Protein AF-A0A349BXD7-F1 (afdb_monomer)

Radius of gyration: 21.12 Å; Cα contacts (8 Å, |Δi|>4): 414; chains: 1; bounding box: 60×36×69 Å

Foldseek 3Di:
DVVLLVVQLPDDPPDDCPVVGDHNVQAADLQQLLVVLCVCQLFVQPCPPNPQWDWDDDPPGRYIGTDDTDDRPCTCQRHLQFRGNLFSLQFRNCCPPNDDSSNSLCVHPVSVVSNVCCCVVPVVVVLVCCLPPVLVVVLVVCLVVQLVVCVVVPHPDSVVSSVVSVVVSVSSSVSSVSSVVNVVVCVVPVVQWAWEWEDDDVDITIGIDGAFFFQQAFRLVTRGRQPNPPPPDHDARFPFKAWPVRHTHGRRDGHNDNYTYIYTDGDDD

Structure (mmCIF, N/CA/C/O backbone):
data_AF-A0A349BXD7-F1
#
_entry.id   AF-A0A349BXD7-F1
#
loop_
_atom_site.group_PDB
_atom_site.id
_atom_site.type_symbol
_atom_site.label_atom_id
_atom_site.label_alt_id
_atom_site.label_comp_id
_atom_site.label_asym_id
_atom_site.label_entity_id
_atom_site.label_seq_id
_atom_site.pdbx_PDB_ins_code
_atom_site.Cartn_x
_atom_site.Cartn_y
_atom_site.Cartn_z
_atom_site.occupancy
_atom_site.B_iso_or_equiv
_atom_site.auth_seq_id
_atom_site.auth_comp_id
_atom_site.auth_asym_id
_atom_site.auth_atom_id
_atom_site.pdbx_PDB_model_num
ATOM 1 N N . LEU A 1 1 ? -22.471 13.318 15.767 1.00 88.12 1 LEU A N 1
ATOM 2 C CA . LEU A 1 1 ? -21.833 12.091 15.246 1.00 88.12 1 LEU A CA 1
ATOM 3 C C . LEU A 1 1 ? -20.417 12.317 14.728 1.00 88.12 1 LEU A C 1
ATOM 5 O O . LEU A 1 1 ? -19.517 11.880 15.414 1.00 88.12 1 LEU A O 1
ATOM 9 N N . VAL A 1 2 ? -20.170 12.984 13.589 1.00 91.44 2 VAL A N 1
ATOM 10 C CA . VAL A 1 2 ? -18.792 13.110 13.036 1.00 91.44 2 VAL A CA 1
ATOM 11 C C . VAL A 1 2 ? -17.789 13.693 14.042 1.00 91.44 2 VAL A C 1
ATOM 13 O O . VAL A 1 2 ? -16.766 13.076 14.305 1.00 91.44 2 VAL A O 1
ATOM 16 N N . ARG A 1 3 ? -18.132 14.808 14.699 1.00 90.31 3 ARG A N 1
ATOM 17 C CA . ARG A 1 3 ? -17.289 15.405 15.754 1.00 90.31 3 ARG A CA 1
ATOM 18 C C . ARG A 1 3 ? -17.050 14.466 16.942 1.00 90.31 3 ARG A C 1
ATOM 20 O O . ARG A 1 3 ? -15.971 14.467 17.523 1.00 90.31 3 ARG A O 1
ATOM 27 N N . ASP A 1 4 ? -18.055 13.669 17.306 1.00 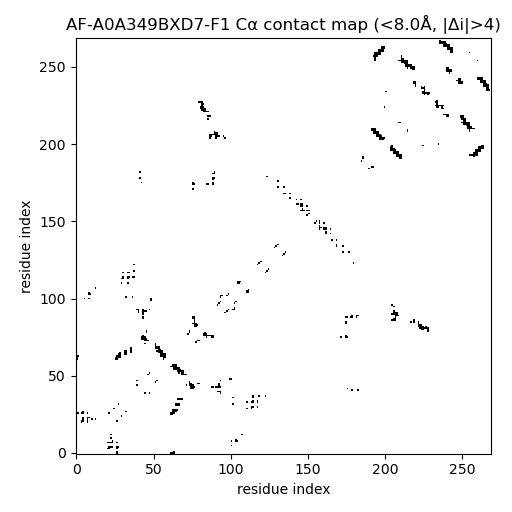90.31 4 ASP A N 1
ATOM 28 C CA . ASP A 1 4 ? -17.942 12.688 18.392 1.00 90.31 4 ASP A CA 1
ATOM 29 C C . ASP A 1 4 ? -17.030 11.529 17.976 1.00 90.31 4 ASP A C 1
ATOM 31 O O . ASP A 1 4 ? -16.233 11.047 18.775 1.00 90.31 4 ASP A O 1
ATOM 35 N N . ALA A 1 5 ? -17.113 11.118 16.708 1.00 92.44 5 ALA A N 1
ATOM 36 C CA . ALA A 1 5 ? -16.267 10.102 16.107 1.00 92.44 5 ALA A CA 1
ATOM 37 C C . ALA A 1 5 ? -14.796 10.547 16.120 1.00 92.44 5 ALA A C 1
ATOM 39 O O . ALA A 1 5 ? -13.964 9.840 16.682 1.00 92.44 5 ALA A O 1
ATOM 40 N N . GLU A 1 6 ? -14.488 11.751 15.634 1.00 91.50 6 GLU A N 1
ATOM 41 C CA . GLU A 1 6 ? -13.140 12.339 15.693 1.00 91.50 6 GLU A CA 1
ATOM 42 C C . GLU A 1 6 ? -12.604 12.416 17.126 1.00 91.50 6 GLU A C 1
ATOM 44 O O . GLU A 1 6 ? -11.499 11.950 17.409 1.00 91.50 6 GLU A O 1
ATOM 49 N N . ALA A 1 7 ? -13.405 12.953 18.052 1.00 90.19 7 ALA A N 1
ATOM 50 C CA . ALA A 1 7 ? -13.015 13.062 19.453 1.00 90.19 7 ALA A CA 1
ATOM 51 C C . ALA A 1 7 ? -12.718 11.685 20.068 1.00 90.19 7 ALA A C 1
ATOM 53 O O . ALA A 1 7 ? -11.741 11.537 20.801 1.00 90.19 7 ALA A O 1
ATOM 54 N N . SER A 1 8 ? -13.519 10.670 19.733 1.00 90.62 8 SER A N 1
ATOM 55 C CA . SER A 1 8 ? -13.357 9.313 20.257 1.00 90.62 8 SER A CA 1
ATOM 56 C C . SER A 1 8 ? -12.061 8.625 19.807 1.00 90.62 8 SER A C 1
ATOM 58 O O . SER A 1 8 ? -11.546 7.767 20.525 1.00 90.62 8 SER A O 1
ATOM 60 N N . LEU A 1 9 ? -11.493 9.012 18.657 1.00 90.00 9 LEU A N 1
ATOM 61 C CA . LEU A 1 9 ? -10.229 8.453 18.163 1.00 90.00 9 LEU A CA 1
ATOM 62 C C . LEU A 1 9 ? -9.032 8.892 19.013 1.00 90.00 9 LEU A C 1
ATOM 64 O O . LEU A 1 9 ? -8.111 8.099 19.234 1.00 90.00 9 LEU A O 1
ATOM 68 N N . LEU A 1 10 ? -9.081 10.113 19.552 1.00 85.69 10 LEU A N 1
ATOM 69 C CA . LEU A 1 10 ? -8.036 10.693 20.403 1.00 85.69 10 LEU A CA 1
ATOM 70 C C . LEU A 1 10 ? -8.057 10.153 21.842 1.00 85.69 10 LEU A C 1
ATOM 72 O O . LEU A 1 10 ? -7.106 10.352 22.598 1.00 85.69 10 LEU A O 1
ATOM 76 N N . GLU A 1 11 ? -9.132 9.477 22.245 1.00 78.44 11 GLU A N 1
ATOM 77 C CA . GLU A 1 11 ? -9.288 8.950 23.600 1.00 78.44 11 GLU A CA 1
ATOM 78 C C . GLU A 1 11 ? -8.699 7.537 23.739 1.00 78.44 11 GLU A C 1
ATOM 80 O O . GLU A 1 11 ? -8.726 6.724 22.811 1.00 78.44 11 GLU A O 1
ATOM 85 N N . SER A 1 12 ? -8.132 7.224 24.909 1.00 67.12 12 SER A N 1
ATOM 86 C CA . SER A 1 12 ? -7.638 5.875 25.200 1.00 67.12 12 SER A CA 1
ATOM 87 C C . SER A 1 12 ? -8.796 4.922 25.513 1.00 67.12 12 SER A C 1
ATOM 89 O O . SER A 1 12 ? -9.754 5.305 26.184 1.00 67.12 12 SER A O 1
ATOM 91 N N . ASP A 1 13 ? -8.672 3.654 25.104 1.00 63.81 13 ASP A N 1
ATOM 92 C CA . ASP A 1 13 ? -9.692 2.609 25.334 1.00 63.81 13 ASP A CA 1
ATOM 93 C C . ASP A 1 13 ? -10.010 2.375 26.827 1.00 63.81 13 ASP A C 1
ATOM 95 O O . ASP A 1 13 ? -11.043 1.812 27.175 1.00 63.81 13 ASP A O 1
ATOM 99 N N . MET A 1 14 ? -9.129 2.827 27.723 1.00 55.66 14 MET A N 1
ATOM 100 C CA . MET A 1 14 ? -9.223 2.646 29.175 1.00 55.66 14 MET A CA 1
ATOM 101 C C . MET A 1 14 ? -10.045 3.741 29.880 1.00 55.66 14 MET A C 1
ATOM 103 O O . MET A 1 14 ? -10.271 3.652 31.090 1.00 55.66 14 MET A O 1
ATOM 107 N N . ARG A 1 15 ? -10.489 4.798 29.179 1.00 56.00 15 ARG A N 1
ATOM 108 C CA . ARG A 1 15 ? -11.315 5.842 29.805 1.00 56.00 15 ARG A CA 1
ATOM 109 C C . ARG A 1 15 ? -12.748 5.350 30.022 1.00 56.00 15 ARG A C 1
ATOM 111 O O . ARG A 1 15 ? -13.524 5.127 29.099 1.00 56.00 15 ARG A O 1
ATOM 118 N N . ARG A 1 16 ? -13.111 5.227 31.300 1.00 51.69 16 ARG A N 1
ATOM 119 C CA . ARG A 1 16 ? -14.486 5.021 31.776 1.00 51.69 16 ARG A CA 1
ATOM 120 C C . ARG A 1 16 ? -15.376 6.194 31.317 1.00 51.69 16 ARG A C 1
ATOM 122 O O . ARG A 1 16 ? -14.890 7.317 31.250 1.00 51.69 16 ARG A O 1
ATOM 129 N N . LYS A 1 17 ? -16.673 5.940 31.070 1.00 53.66 17 LYS A N 1
ATOM 130 C CA . LYS A 1 17 ? -17.735 6.863 30.574 1.00 53.66 17 LYS A CA 1
ATOM 131 C C . LYS A 1 17 ? -17.920 8.213 31.315 1.00 53.66 17 LYS A C 1
ATOM 133 O O . LYS A 1 17 ? -18.901 8.908 31.070 1.00 53.66 17 LYS A O 1
ATOM 138 N N . SER A 1 18 ? -17.034 8.614 32.226 1.00 53.59 18 SER A N 1
ATOM 139 C CA . SER A 1 18 ? -17.184 9.820 33.050 1.00 53.59 18 SER A CA 1
ATOM 140 C C . SER A 1 18 ? -17.203 11.131 32.256 1.00 53.59 18 SER A C 1
ATOM 142 O O . SER A 1 18 ? -17.673 12.129 32.789 1.00 53.59 18 SER A O 1
ATOM 144 N N . SER A 1 19 ? -16.740 11.147 31.000 1.00 62.56 19 SER A N 1
ATOM 145 C CA . SER A 1 19 ? -16.773 12.331 30.128 1.00 62.56 19 SER A CA 1
ATOM 146 C C . SER A 1 19 ? -18.108 12.543 29.398 1.00 62.56 19 SER A C 1
ATOM 148 O O . SER A 1 19 ? -18.275 13.581 28.764 1.00 62.56 19 SER A O 1
ATOM 150 N N . GLY A 1 20 ? -19.038 11.575 29.430 1.00 68.38 20 GLY A N 1
ATOM 151 C CA . GLY A 1 20 ? -20.275 11.612 28.634 1.00 68.38 20 GLY A CA 1
ATOM 152 C C . GLY A 1 20 ? -20.061 11.515 27.115 1.00 68.38 20 GLY A C 1
ATOM 153 O O . GLY A 1 20 ? -21.023 11.611 26.356 1.00 68.38 20 GLY A O 1
ATOM 154 N N . ARG A 1 21 ? -18.815 11.326 26.660 1.00 77.25 21 ARG A N 1
ATOM 155 C CA . ARG A 1 21 ? -18.458 11.210 25.242 1.00 77.25 21 ARG A CA 1
ATOM 156 C C . ARG A 1 21 ? -18.627 9.776 24.751 1.00 77.25 21 ARG A C 1
ATOM 158 O O . ARG A 1 21 ? -18.402 8.828 25.505 1.00 77.25 21 ARG A O 1
ATOM 165 N N . ARG A 1 22 ? -19.013 9.639 23.480 1.00 85.75 22 ARG A N 1
ATOM 166 C CA . ARG A 1 22 ? -19.115 8.342 22.803 1.00 85.75 22 ARG A CA 1
ATOM 167 C C . ARG A 1 22 ? -17.732 7.723 22.637 1.00 85.75 22 ARG A C 1
ATOM 169 O O . ARG A 1 22 ? -16.776 8.409 22.280 1.00 85.75 22 ARG A O 1
ATOM 176 N N . GLN A 1 23 ? -17.641 6.421 22.866 1.00 89.94 23 GLN A N 1
ATOM 177 C CA . GLN A 1 23 ? -16.471 5.637 22.499 1.00 89.94 23 GLN A CA 1
ATOM 178 C C . GLN A 1 23 ? -16.455 5.403 20.991 1.00 89.94 23 GLN A C 1
ATOM 180 O O . GLN A 1 23 ? -17.490 5.404 20.331 1.00 89.94 23 GLN A O 1
ATOM 185 N N . TRP A 1 24 ? -15.280 5.118 20.440 1.00 92.75 24 TRP A N 1
ATOM 186 C CA . TRP A 1 24 ? -15.122 4.925 19.000 1.00 92.75 24 TRP A CA 1
ATOM 187 C C . TRP A 1 24 ? -15.991 3.773 18.460 1.00 92.75 24 TRP A C 1
ATOM 189 O O . TRP A 1 24 ? -16.548 3.866 17.370 1.00 92.75 24 TRP A O 1
ATOM 199 N N . ARG A 1 25 ? -16.224 2.722 19.254 1.00 94.38 25 ARG A N 1
ATOM 200 C CA . ARG A 1 25 ? -17.138 1.621 18.893 1.00 94.38 25 ARG A CA 1
ATOM 201 C C . ARG A 1 25 ? -18.604 2.038 18.780 1.00 94.38 25 ARG A C 1
ATOM 203 O O . ARG A 1 25 ? -19.366 1.363 18.104 1.00 94.38 25 ARG A O 1
ATOM 210 N N . GLU A 1 26 ? -18.987 3.125 19.443 1.00 94.12 26 GLU A N 1
ATOM 211 C CA . GLU A 1 26 ? -20.327 3.722 19.381 1.00 94.12 26 GLU A CA 1
ATOM 212 C C . GLU A 1 26 ? -20.449 4.728 18.220 1.00 94.12 26 GLU A C 1
ATOM 214 O O . GLU A 1 26 ? -21.520 5.293 18.017 1.00 94.12 26 GLU A O 1
ATOM 219 N N . CYS A 1 27 ? -19.361 4.973 17.477 1.00 96.06 27 CYS A N 1
ATOM 220 C CA . CYS A 1 27 ? -19.302 5.935 16.374 1.00 96.06 27 CYS A CA 1
ATOM 221 C C . CYS A 1 27 ? -18.965 5.297 15.020 1.00 96.06 27 CYS A C 1
ATOM 223 O O . CYS A 1 27 ? -19.337 5.852 13.989 1.00 96.06 27 CYS A O 1
ATOM 225 N N . PHE A 1 28 ? -18.251 4.170 14.995 1.00 97.56 28 PHE A N 1
ATOM 226 C CA . PHE A 1 28 ? -17.727 3.554 13.774 1.00 97.56 28 PHE A CA 1
ATOM 227 C C . PHE A 1 28 ? -18.258 2.135 13.585 1.00 97.56 28 PHE A C 1
ATOM 229 O O . PHE A 1 28 ? -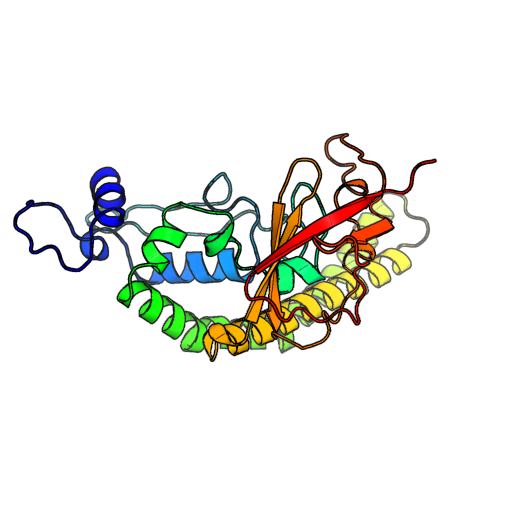18.076 1.279 14.458 1.00 97.56 28 PHE A O 1
ATOM 236 N N . ASP A 1 29 ? -18.838 1.857 12.417 1.00 97.88 29 ASP A N 1
ATOM 237 C CA . ASP A 1 29 ? -19.140 0.488 12.011 1.00 97.88 29 ASP A CA 1
ATOM 238 C C . ASP A 1 29 ? -17.837 -0.282 11.758 1.00 97.88 29 ASP A C 1
ATOM 240 O O . ASP A 1 29 ? -17.117 -0.081 10.783 1.00 97.88 29 ASP A O 1
ATOM 244 N N . GLN A 1 30 ? -17.526 -1.185 12.677 1.00 96.75 30 GLN A N 1
ATOM 245 C CA . GLN A 1 30 ? -16.221 -1.834 12.767 1.00 96.75 30 GLN A CA 1
ATOM 246 C C . GLN A 1 30 ? -15.839 -2.571 11.484 1.00 96.75 30 GLN A C 1
ATOM 248 O O . GLN A 1 30 ? -14.689 -2.521 11.052 1.00 96.75 30 GLN A O 1
ATOM 253 N N . ARG A 1 31 ? -16.813 -3.245 10.863 1.00 97.31 31 ARG A N 1
ATOM 254 C CA . ARG A 1 31 ? -16.575 -4.079 9.688 1.00 97.31 31 ARG A CA 1
ATOM 255 C C . ARG A 1 31 ? -16.299 -3.239 8.443 1.00 97.31 31 ARG A C 1
ATOM 257 O O . ARG A 1 31 ? -15.352 -3.554 7.728 1.00 97.31 31 ARG A O 1
ATOM 264 N N . SER A 1 32 ? -17.083 -2.193 8.175 1.00 98.06 32 SER A N 1
ATOM 265 C CA . SER A 1 32 ? -16.872 -1.334 6.999 1.00 98.06 32 SER A CA 1
ATOM 266 C C . SER A 1 32 ? -15.554 -0.565 7.079 1.00 98.06 32 SER A C 1
ATOM 268 O O . SER A 1 32 ? -14.807 -0.531 6.103 1.00 98.06 32 SER A O 1
ATOM 270 N N . TRP A 1 33 ? -15.212 -0.026 8.251 1.00 98.12 33 TRP A N 1
ATOM 271 C CA . TRP A 1 33 ? -13.936 0.659 8.460 1.00 98.12 33 TRP A CA 1
ATOM 272 C C . TRP A 1 33 ? -12.744 -0.298 8.376 1.00 98.12 33 TRP A C 1
ATOM 274 O O . TRP A 1 33 ? -11.726 0.059 7.786 1.00 98.12 33 TRP A O 1
ATOM 284 N N . ALA A 1 34 ? -12.866 -1.526 8.892 1.00 98.06 34 ALA A N 1
ATOM 285 C CA . ALA A 1 34 ? -11.836 -2.550 8.720 1.00 98.06 34 ALA A CA 1
ATOM 286 C C . ALA A 1 34 ? -11.664 -2.947 7.242 1.00 98.06 34 ALA A C 1
ATOM 288 O O . ALA A 1 34 ? -10.535 -3.077 6.778 1.00 98.06 34 ALA A O 1
ATOM 289 N N . ALA A 1 35 ? -12.757 -3.087 6.483 1.00 97.88 35 ALA A N 1
ATOM 290 C CA . ALA A 1 35 ? -12.699 -3.382 5.049 1.00 97.88 35 ALA A CA 1
ATOM 291 C C . ALA A 1 35 ? -12.003 -2.260 4.264 1.00 97.88 35 ALA A C 1
ATOM 293 O O . ALA A 1 35 ? -11.133 -2.532 3.437 1.00 97.88 35 ALA A O 1
ATOM 294 N N . MET A 1 36 ? -12.351 -1.005 4.567 1.00 97.62 36 MET A N 1
ATOM 295 C CA . MET A 1 36 ? -11.702 0.176 4.001 1.00 97.62 36 MET A CA 1
ATOM 296 C C . MET A 1 36 ? -10.206 0.200 4.337 1.00 97.62 36 MET A C 1
ATOM 298 O O . MET A 1 36 ? -9.392 0.354 3.432 1.00 97.62 36 MET A O 1
ATOM 302 N N . TYR A 1 37 ? -9.831 -0.017 5.605 1.00 97.12 37 TYR A N 1
ATOM 303 C CA . TYR A 1 37 ? -8.423 -0.088 6.005 1.00 97.12 37 TYR A CA 1
ATOM 304 C C . TYR A 1 37 ? -7.653 -1.137 5.203 1.00 97.12 37 TYR A C 1
ATOM 306 O O . TYR A 1 37 ? -6.594 -0.833 4.662 1.00 97.12 37 TYR A O 1
ATOM 314 N N . ILE A 1 38 ? -8.187 -2.360 5.121 1.00 96.94 38 ILE A N 1
ATOM 315 C CA . ILE A 1 38 ? -7.521 -3.469 4.436 1.00 96.94 38 ILE A CA 1
ATOM 316 C C . ILE A 1 38 ? -7.294 -3.127 2.967 1.00 96.94 38 ILE A C 1
ATOM 318 O O . ILE A 1 38 ? -6.177 -3.293 2.497 1.00 96.94 38 ILE A O 1
ATOM 322 N N . LEU A 1 39 ? -8.306 -2.625 2.252 1.00 96.88 39 LEU A N 1
ATOM 323 C CA . LEU A 1 39 ? -8.163 -2.279 0.835 1.00 96.88 39 LEU A CA 1
ATOM 324 C C . LEU A 1 39 ? -7.134 -1.164 0.619 1.00 96.88 39 LEU A C 1
ATOM 326 O O . LEU A 1 39 ? -6.214 -1.338 -0.177 1.00 96.88 39 LEU A O 1
ATOM 330 N N . GLN A 1 40 ? -7.254 -0.058 1.356 1.00 96.44 40 GLN A N 1
ATOM 331 C CA . GLN A 1 40 ? -6.368 1.101 1.217 1.00 96.44 40 GLN A CA 1
ATOM 332 C C . GLN A 1 40 ? -4.910 0.752 1.575 1.00 96.44 40 GLN A C 1
ATOM 334 O O . GLN A 1 40 ? -3.983 1.088 0.838 1.00 96.44 40 GLN A O 1
ATOM 339 N N . GLU A 1 41 ? -4.688 0.027 2.679 1.00 96.12 41 GLU A N 1
ATOM 340 C CA . GLU A 1 41 ? -3.346 -0.380 3.118 1.00 96.12 41 GLU A CA 1
ATOM 341 C C . GLU A 1 41 ? -2.761 -1.469 2.216 1.00 96.12 41 GLU A C 1
ATOM 343 O O . GLU A 1 41 ? -1.580 -1.413 1.871 1.00 96.12 41 GLU A O 1
ATOM 348 N N . PHE A 1 42 ? -3.549 -2.483 1.844 1.00 97.25 42 PHE A N 1
ATOM 349 C CA . PHE A 1 42 ? -3.060 -3.593 1.029 1.00 97.25 42 PHE A CA 1
ATOM 350 C C . PHE A 1 42 ? -2.621 -3.094 -0.341 1.00 97.25 42 PHE A C 1
ATOM 352 O O . PHE A 1 42 ? -1.520 -3.430 -0.764 1.00 97.25 42 PHE A O 1
ATOM 359 N N . MET A 1 43 ? -3.434 -2.257 -0.986 1.00 96.62 43 MET A N 1
ATOM 360 C CA . MET A 1 43 ? -3.145 -1.710 -2.313 1.00 96.62 43 MET A CA 1
ATOM 361 C C . MET A 1 43 ? -2.130 -0.564 -2.272 1.00 96.62 43 MET A C 1
ATOM 363 O O . MET A 1 43 ? -1.599 -0.203 -3.315 1.00 96.62 43 MET A O 1
ATOM 367 N N . VAL A 1 44 ? -1.812 -0.031 -1.083 1.00 96.38 44 VAL A N 1
ATOM 368 C CA . VAL A 1 44 ? -0.929 1.135 -0.911 1.00 96.38 44 VAL A CA 1
ATOM 369 C C . VAL A 1 44 ? -1.492 2.326 -1.688 1.00 96.38 44 VAL A C 1
ATOM 371 O O . VAL A 1 44 ? -0.798 2.944 -2.488 1.00 96.38 44 VAL A O 1
ATOM 374 N N . GLN A 1 45 ? -2.776 2.621 -1.476 1.00 95.31 45 GLN A N 1
ATOM 375 C CA . GLN A 1 45 ? -3.421 3.742 -2.150 1.00 95.31 45 GLN A CA 1
ATOM 376 C C . GLN A 1 45 ? -2.812 5.051 -1.662 1.00 95.31 45 GLN A C 1
ATOM 378 O O . GLN A 1 45 ? -2.954 5.417 -0.486 1.00 95.31 45 GLN A O 1
ATOM 383 N N . TYR A 1 46 ? -2.129 5.753 -2.566 1.00 92.00 46 TYR A N 1
ATOM 384 C CA . TYR A 1 46 ? -1.311 6.894 -2.193 1.00 92.00 46 TYR A CA 1
ATOM 385 C C . TYR A 1 46 ? -2.137 7.956 -1.472 1.00 92.00 46 TYR A C 1
ATOM 387 O O . TYR A 1 46 ? -1.747 8.413 -0.402 1.00 92.00 46 TYR A O 1
ATOM 395 N N . ASP A 1 47 ? -3.288 8.337 -2.004 1.00 90.50 47 ASP A N 1
ATOM 396 C CA . ASP A 1 47 ? -4.047 9.511 -1.576 1.00 90.50 47 ASP A CA 1
ATOM 397 C C . ASP A 1 47 ? -5.189 9.216 -0.579 1.00 90.50 47 ASP A C 1
ATOM 399 O O . ASP A 1 47 ? -6.054 10.071 -0.344 1.00 90.50 47 ASP A O 1
ATOM 403 N N . THR A 1 48 ? -5.177 8.025 0.032 1.00 92.44 48 THR A N 1
ATOM 404 C CA . THR A 1 48 ? -6.154 7.622 1.051 1.00 92.44 48 THR A CA 1
ATOM 405 C C . THR A 1 48 ? -6.336 8.706 2.122 1.00 92.44 48 THR A C 1
ATOM 407 O O . THR A 1 48 ? -5.372 9.303 2.606 1.00 92.44 48 THR A O 1
ATOM 410 N N . GLU A 1 49 ? -7.593 8.945 2.501 1.00 90.56 49 GLU A N 1
ATOM 411 C CA . GLU A 1 49 ? -8.048 9.961 3.470 1.00 90.56 49 GLU A CA 1
ATOM 412 C C . GLU A 1 49 ? -7.798 11.438 3.080 1.00 90.56 49 GLU A C 1
ATOM 414 O O . GLU A 1 49 ? -8.228 12.320 3.820 1.00 90.56 49 GLU A O 1
ATOM 419 N N . ASN A 1 50 ? -7.197 11.726 1.914 1.00 88.56 50 ASN A N 1
ATOM 420 C CA . ASN A 1 50 ? -7.090 13.086 1.363 1.00 88.56 50 ASN A CA 1
ATOM 421 C C . ASN A 1 50 ? -8.112 13.353 0.251 1.00 88.56 50 ASN A C 1
ATOM 423 O O . ASN A 1 50 ? -8.757 14.400 0.256 1.00 88.56 50 ASN A O 1
ATOM 427 N N . TYR A 1 51 ? -8.241 12.419 -0.694 1.00 89.25 51 TYR A N 1
ATOM 428 C CA . TYR A 1 51 ? -9.139 12.561 -1.844 1.00 89.25 51 TYR A CA 1
ATOM 429 C C . TYR A 1 51 ? -9.963 11.290 -2.045 1.00 89.25 51 TYR A C 1
ATOM 431 O O . TYR A 1 51 ? -11.190 11.333 -1.954 1.00 89.25 51 TYR A O 1
ATOM 439 N N . SER A 1 52 ? -9.302 10.142 -2.207 1.00 91.44 52 SER A N 1
ATOM 440 C CA . SER A 1 52 ? -9.959 8.875 -2.547 1.00 91.44 52 SER A CA 1
ATOM 441 C C . SER A 1 52 ? -10.524 8.122 -1.344 1.00 91.44 52 SER A C 1
ATOM 443 O O . SER A 1 52 ? -10.194 6.967 -1.062 1.00 91.44 52 SER A O 1
ATOM 445 N N . PHE A 1 53 ? -11.385 8.805 -0.588 1.00 93.75 53 PHE A N 1
ATOM 446 C CA . PHE A 1 53 ? -11.963 8.297 0.649 1.00 93.75 53 PHE A CA 1
ATOM 447 C C . PHE A 1 53 ? -13.405 8.759 0.844 1.00 93.75 53 PHE A C 1
ATOM 449 O O . PHE A 1 53 ? -13.704 9.951 0.821 1.00 93.75 53 PHE A O 1
ATOM 456 N N . PHE A 1 54 ? -14.301 7.810 1.104 1.00 95.38 54 PHE A N 1
ATOM 457 C CA . PHE A 1 54 ? -15.713 8.093 1.323 1.00 95.38 54 PHE A CA 1
ATOM 458 C C . PHE A 1 54 ? -16.235 7.362 2.560 1.00 95.38 54 PHE A C 1
ATOM 460 O O . PHE A 1 54 ? -15.881 6.211 2.827 1.00 95.38 54 PHE A O 1
ATOM 467 N N . PHE A 1 55 ? -17.102 8.033 3.311 1.00 96.50 55 PHE A N 1
ATOM 468 C CA . PHE A 1 55 ? -17.868 7.452 4.405 1.00 96.50 55 PHE A CA 1
ATOM 469 C C . PHE A 1 55 ? -19.235 8.132 4.490 1.00 96.50 55 PHE A C 1
ATOM 471 O O . PHE A 1 55 ? -19.420 9.263 4.042 1.00 96.50 55 PHE A O 1
ATOM 478 N N . TYR A 1 56 ? -20.202 7.447 5.086 1.00 96.69 56 TYR A N 1
ATOM 479 C CA . TYR A 1 56 ? -21.574 7.926 5.192 1.00 96.69 56 TYR A CA 1
ATOM 480 C C . TYR A 1 56 ? -22.214 7.508 6.515 1.00 96.69 56 TYR A C 1
ATOM 482 O O . TYR A 1 56 ? -21.700 6.671 7.258 1.00 96.69 56 TYR A O 1
ATOM 490 N N . LYS A 1 57 ? -23.367 8.102 6.813 1.00 96.38 57 LYS A N 1
ATOM 491 C CA . LYS A 1 57 ? -24.229 7.736 7.937 1.00 96.38 57 LYS A CA 1
ATOM 492 C C . LYS A 1 57 ? -25.557 7.251 7.369 1.00 96.38 57 LYS A C 1
ATOM 494 O O . LYS A 1 57 ? -26.112 7.901 6.486 1.00 96.38 57 LYS A O 1
ATOM 499 N N . LYS A 1 58 ? -26.078 6.138 7.880 1.00 95.25 58 LYS A N 1
ATOM 500 C CA . LYS A 1 58 ? -27.436 5.692 7.548 1.00 95.25 58 LYS A CA 1
ATOM 501 C C . LYS A 1 58 ? -28.460 6.482 8.360 1.00 95.25 58 LYS A C 1
ATOM 503 O O . LYS A 1 58 ? -28.175 6.943 9.474 1.00 95.25 58 LYS A O 1
ATOM 508 N N . ASP A 1 59 ? -29.649 6.656 7.797 1.00 94.19 59 ASP A N 1
ATOM 509 C CA . ASP A 1 59 ? -30.743 7.266 8.544 1.00 94.19 59 ASP A CA 1
ATOM 510 C C . ASP A 1 59 ? -31.088 6.416 9.777 1.00 94.19 59 ASP A C 1
ATOM 512 O O . ASP A 1 59 ? -31.011 5.189 9.736 1.00 94.19 59 ASP A O 1
ATOM 516 N N . GLY A 1 60 ? -31.373 7.076 10.899 1.00 91.75 60 GLY A N 1
ATOM 517 C CA . GLY A 1 60 ? -31.654 6.424 12.185 1.00 91.75 60 GLY A CA 1
ATOM 518 C C . GLY A 1 60 ? -30.479 5.716 12.879 1.00 91.75 60 GLY A C 1
ATOM 519 O O . GLY A 1 60 ? -30.632 5.312 14.027 1.00 91.75 60 GLY A O 1
ATOM 520 N N . ASP A 1 61 ? -29.314 5.587 12.241 1.00 93.56 61 ASP A N 1
ATOM 521 C CA . ASP A 1 61 ? -28.152 4.914 12.833 1.00 93.56 61 ASP A CA 1
ATOM 522 C C . ASP A 1 61 ? -27.239 5.885 13.594 1.00 93.56 61 ASP A C 1
ATOM 524 O O . ASP A 1 61 ? -27.176 7.077 13.287 1.00 93.56 61 ASP A O 1
ATOM 528 N N . ASP A 1 62 ? -26.490 5.371 14.557 1.00 93.06 62 ASP A N 1
ATOM 529 C CA . ASP A 1 62 ? -25.500 6.103 15.343 1.00 93.06 62 ASP A CA 1
ATOM 530 C C . ASP A 1 62 ? -24.055 5.827 14.903 1.00 93.06 62 ASP A C 1
ATOM 532 O O . ASP A 1 62 ? -23.123 6.353 15.508 1.00 93.06 62 ASP A O 1
ATOM 536 N N . LEU A 1 63 ? -23.873 5.065 13.821 1.00 96.94 63 LEU A N 1
ATOM 537 C CA . LEU A 1 63 ? -22.574 4.694 13.268 1.00 96.94 63 LEU A CA 1
ATOM 538 C C . LEU A 1 63 ? -22.259 5.394 11.939 1.00 96.94 63 LEU A C 1
ATOM 540 O O . LEU A 1 63 ? -23.128 5.654 11.101 1.00 96.94 63 LEU A O 1
ATOM 544 N N . LEU A 1 64 ? -20.971 5.656 11.737 1.00 97.75 64 LEU A N 1
ATOM 545 C CA . LEU A 1 64 ? -20.377 5.983 10.448 1.00 97.75 64 LEU A CA 1
ATOM 546 C C . LEU A 1 64 ? -19.931 4.698 9.755 1.00 97.75 64 LEU A C 1
ATOM 548 O O . LEU A 1 64 ? -19.266 3.857 10.361 1.00 97.75 64 LEU A O 1
ATOM 552 N N . TYR A 1 65 ? -20.219 4.600 8.465 1.00 98.25 65 TYR A N 1
ATOM 553 C CA . TYR A 1 65 ? -19.842 3.495 7.592 1.00 98.25 65 TYR A CA 1
ATOM 554 C C . TYR A 1 65 ? -18.805 3.971 6.584 1.00 98.25 65 TYR A C 1
ATOM 556 O O . TYR A 1 65 ? -19.033 4.979 5.921 1.00 98.25 65 TYR A O 1
ATOM 564 N N . ALA A 1 66 ? -17.692 3.254 6.447 1.00 97.50 66 ALA A N 1
ATOM 565 C CA . ALA A 1 66 ? -16.704 3.553 5.415 1.00 97.50 66 ALA A CA 1
ATOM 566 C C . ALA A 1 66 ? -17.053 2.862 4.090 1.00 97.50 66 ALA A C 1
ATOM 568 O O . ALA A 1 66 ? -17.554 1.736 4.064 1.00 97.50 66 ALA A O 1
ATOM 569 N N . GLY A 1 67 ? -16.735 3.528 2.986 1.00 94.75 67 GLY A N 1
ATOM 570 C CA . GLY A 1 67 ? -16.896 3.014 1.633 1.00 94.75 67 GLY A CA 1
ATOM 571 C C . GLY A 1 67 ? -18.154 3.507 0.913 1.00 94.75 67 GLY A C 1
ATOM 572 O O . GLY A 1 67 ? -19.049 4.066 1.550 1.00 94.75 67 GLY A O 1
ATOM 573 N N . PRO A 1 68 ? -18.242 3.280 -0.410 1.00 93.81 68 PRO A N 1
ATOM 574 C CA . PRO A 1 68 ? -17.330 2.445 -1.201 1.00 93.81 68 PRO A CA 1
ATOM 575 C C . PRO A 1 68 ? -15.945 3.075 -1.421 1.00 93.81 68 PRO A C 1
ATOM 577 O O . PRO A 1 68 ? -15.763 4.278 -1.248 1.00 93.81 68 PRO A O 1
ATOM 580 N N . VAL A 1 69 ? -14.962 2.237 -1.760 1.00 93.19 69 VAL A N 1
ATOM 581 C CA . VAL A 1 69 ? -13.663 2.700 -2.275 1.00 93.19 69 VAL A CA 1
ATOM 582 C C . VAL A 1 69 ? -13.836 3.292 -3.674 1.00 93.19 69 VAL A C 1
ATOM 584 O O . VAL A 1 69 ? -14.766 2.916 -4.391 1.00 93.19 69 VAL A O 1
ATOM 587 N N . TRP A 1 70 ? -12.948 4.200 -4.067 1.00 93.00 70 TRP A N 1
ATOM 588 C CA . TRP A 1 70 ? -12.942 4.825 -5.390 1.00 93.00 70 TRP A CA 1
ATOM 589 C C . TRP A 1 70 ? -11.499 5.203 -5.771 1.00 93.00 70 TRP A C 1
ATOM 591 O O . TRP A 1 70 ? -10.696 5.389 -4.863 1.00 93.00 70 TRP A O 1
ATOM 601 N N . ASP A 1 71 ? -11.207 5.271 -7.076 1.00 93.19 71 ASP A N 1
ATOM 602 C CA . ASP A 1 71 ? -9.989 5.862 -7.672 1.00 93.19 71 ASP A CA 1
ATOM 603 C C . ASP A 1 71 ? -8.644 5.271 -7.209 1.00 93.19 71 ASP A C 1
ATOM 605 O O . ASP A 1 71 ? -7.879 5.899 -6.497 1.00 93.19 71 ASP A O 1
ATOM 609 N N . PHE A 1 72 ? -8.369 4.012 -7.577 1.00 95.00 72 PHE A N 1
ATOM 610 C CA . PHE A 1 72 ? -7.162 3.260 -7.168 1.00 95.00 72 PHE A CA 1
ATOM 611 C C . PHE A 1 72 ? -6.069 3.225 -8.254 1.00 95.00 72 PHE A C 1
ATOM 613 O O . PHE A 1 72 ? -5.292 2.272 -8.347 1.00 95.00 72 PHE A O 1
ATOM 620 N N . ASP A 1 73 ? -6.018 4.225 -9.124 1.00 92.38 73 ASP A N 1
ATOM 621 C CA . ASP A 1 73 ? -4.993 4.353 -10.164 1.00 92.38 73 ASP A CA 1
ATOM 622 C C . ASP A 1 73 ? -3.594 4.660 -9.584 1.00 92.38 73 ASP A C 1
ATOM 624 O O . ASP A 1 73 ? -2.586 4.192 -10.121 1.00 92.38 73 ASP A O 1
ATOM 628 N N . LEU A 1 74 ? -3.533 5.345 -8.437 1.00 92.88 74 LEU A N 1
ATOM 629 C CA . LEU A 1 74 ? -2.325 5.593 -7.638 1.00 92.88 74 LEU A CA 1
ATOM 630 C C . LEU A 1 74 ? -2.110 4.534 -6.544 1.00 92.88 74 LEU A C 1
ATOM 632 O O . LEU A 1 74 ? -2.005 4.839 -5.348 1.00 92.88 74 LEU A O 1
ATOM 636 N N . SER A 1 75 ? -2.049 3.273 -6.970 1.00 95.00 75 SER A N 1
ATOM 637 C CA . SER A 1 75 ? -1.838 2.115 -6.102 1.00 95.00 75 SER A CA 1
ATOM 638 C C . SER A 1 75 ? -0.862 1.102 -6.711 1.00 95.00 75 SER A C 1
ATOM 640 O O . SER A 1 75 ? -0.379 1.253 -7.833 1.00 95.00 75 SER A O 1
ATOM 642 N N . MET A 1 76 ? -0.553 0.038 -5.963 1.00 94.50 76 MET A N 1
ATOM 643 C CA . MET A 1 76 ? 0.174 -1.145 -6.451 1.00 94.50 76 MET A CA 1
ATOM 644 C C . MET A 1 76 ? 1.541 -0.865 -7.094 1.00 94.50 76 MET A C 1
ATOM 646 O O . MET A 1 76 ? 1.946 -1.537 -8.040 1.00 94.50 76 MET A O 1
ATOM 650 N N . GLY A 1 77 ? 2.269 0.123 -6.580 1.00 92.19 77 GLY A N 1
ATOM 651 C CA . GLY A 1 77 ? 3.553 0.534 -7.148 1.00 92.19 77 GLY A CA 1
ATOM 652 C C . GLY A 1 77 ? 3.535 1.922 -7.735 1.00 92.19 77 GLY A C 1
ATOM 653 O O . GLY A 1 77 ? 4.575 2.564 -7.696 1.00 92.19 77 GLY A O 1
ATOM 654 N N . ARG A 1 78 ? 2.382 2.416 -8.175 1.00 91.12 78 ARG A N 1
ATOM 655 C CA . ARG A 1 78 ? 2.271 3.772 -8.692 1.00 91.12 78 ARG A CA 1
ATOM 656 C C . ARG A 1 78 ? 1.906 4.745 -7.584 1.00 91.12 78 ARG A C 1
ATOM 658 O O . ARG A 1 78 ? 0.919 4.565 -6.878 1.00 91.12 78 ARG A O 1
ATOM 665 N N . LEU A 1 79 ? 2.709 5.784 -7.440 1.00 90.38 79 LEU A N 1
ATOM 666 C CA . LEU A 1 79 ? 2.430 6.961 -6.628 1.00 90.38 79 LEU A CA 1
ATOM 667 C C . LEU A 1 79 ? 2.331 8.144 -7.585 1.00 90.38 79 LEU A C 1
ATOM 669 O O . LEU A 1 79 ? 2.901 8.109 -8.672 1.00 90.38 79 LEU A O 1
ATOM 673 N N . TRP A 1 80 ? 1.675 9.231 -7.178 1.00 87.44 80 TRP A N 1
ATOM 674 C CA . TRP A 1 80 ? 1.571 10.397 -8.066 1.00 87.44 80 TRP A CA 1
ATOM 675 C C . TRP A 1 80 ? 2.934 10.999 -8.442 1.00 87.44 80 TRP A C 1
ATOM 677 O O . TRP A 1 80 ? 3.009 11.737 -9.418 1.00 87.44 80 TRP A O 1
ATOM 687 N N . TRP A 1 81 ? 3.984 10.721 -7.656 1.00 87.06 81 TRP A N 1
ATOM 688 C CA . TRP A 1 81 ? 5.333 11.258 -7.836 1.00 87.06 81 TRP A CA 1
ATOM 689 C C . TRP A 1 81 ? 6.376 10.240 -8.317 1.00 87.06 81 TRP A C 1
ATOM 691 O O . TRP A 1 81 ? 7.455 10.663 -8.719 1.00 87.06 81 TRP A O 1
ATOM 701 N N . ALA A 1 82 ? 6.092 8.933 -8.279 1.00 89.19 82 ALA A N 1
ATOM 702 C CA . ALA A 1 82 ? 7.043 7.890 -8.674 1.00 89.19 82 ALA A CA 1
ATOM 703 C C . ALA A 1 82 ? 6.382 6.522 -8.866 1.00 89.19 82 ALA A C 1
ATOM 705 O O . ALA A 1 82 ? 5.406 6.194 -8.190 1.00 89.19 82 ALA A O 1
ATOM 706 N N . ASP A 1 83 ? 7.010 5.679 -9.686 1.00 90.75 83 ASP A N 1
ATOM 707 C CA . ASP A 1 83 ? 6.711 4.248 -9.766 1.00 90.75 83 ASP A CA 1
ATOM 708 C C . ASP A 1 83 ? 7.739 3.446 -8.957 1.00 90.75 83 ASP A C 1
ATOM 710 O O . ASP A 1 83 ? 8.922 3.400 -9.295 1.00 90.75 83 ASP A O 1
ATOM 714 N N . LEU A 1 84 ? 7.283 2.817 -7.871 1.00 94.25 84 LEU A N 1
ATOM 715 C CA . LEU A 1 84 ? 8.083 2.110 -6.867 1.00 94.25 84 LEU A CA 1
ATOM 716 C C . LEU A 1 84 ? 7.475 0.736 -6.486 1.00 94.25 84 LEU A C 1
ATOM 718 O O . LEU A 1 84 ? 7.098 0.513 -5.323 1.00 94.25 84 LEU A O 1
ATOM 722 N N . PRO A 1 85 ? 7.318 -0.213 -7.429 1.00 94.12 85 PRO A N 1
ATOM 723 C CA . PRO A 1 85 ? 6.614 -1.468 -7.169 1.00 94.12 85 PRO A CA 1
ATOM 724 C C . PRO A 1 85 ? 7.264 -2.332 -6.076 1.00 94.12 85 PRO A C 1
ATOM 726 O O . PRO A 1 85 ? 6.553 -2.888 -5.239 1.00 94.12 85 PRO A O 1
ATOM 729 N N . GLN A 1 86 ? 8.593 -2.417 -6.007 1.00 95.19 86 GLN A N 1
ATOM 730 C CA . GLN A 1 86 ? 9.300 -3.240 -5.018 1.00 95.19 86 GLN A CA 1
ATOM 731 C C . GLN A 1 86 ? 9.254 -2.613 -3.618 1.00 95.19 86 GLN A C 1
ATOM 733 O O . GLN A 1 86 ? 9.102 -3.332 -2.624 1.00 95.19 86 GLN A O 1
ATOM 738 N N . THR A 1 87 ? 9.348 -1.282 -3.526 1.00 95.94 87 THR A N 1
ATOM 739 C CA . THR A 1 87 ? 9.240 -0.557 -2.251 1.00 95.94 87 THR A CA 1
ATOM 740 C C . THR A 1 87 ? 7.811 -0.632 -1.703 1.00 95.94 87 THR A C 1
ATOM 742 O O . THR A 1 87 ? 7.597 -1.013 -0.549 1.00 95.94 87 THR A O 1
ATOM 745 N N . THR A 1 88 ? 6.809 -0.320 -2.530 1.00 96.12 88 THR A N 1
ATOM 746 C CA . THR A 1 88 ? 5.390 -0.297 -2.123 1.00 96.12 88 THR A CA 1
ATOM 747 C C . THR A 1 88 ? 4.869 -1.676 -1.731 1.00 96.12 88 THR A C 1
ATOM 749 O O . THR A 1 88 ? 4.140 -1.787 -0.745 1.00 96.12 88 THR A O 1
ATOM 752 N N . GLN A 1 89 ? 5.314 -2.749 -2.396 1.00 96.81 89 GLN A N 1
ATOM 753 C CA . GLN A 1 89 ? 4.935 -4.121 -2.042 1.00 96.81 89 GLN A CA 1
ATOM 754 C C . GLN A 1 89 ? 5.208 -4.435 -0.559 1.00 96.81 89 GLN A C 1
ATOM 756 O O . GLN A 1 89 ? 4.465 -5.195 0.065 1.00 96.81 89 GLN A O 1
ATOM 761 N N . ARG A 1 90 ? 6.213 -3.788 0.044 1.00 96.69 90 ARG A N 1
ATOM 762 C CA . ARG A 1 90 ? 6.617 -3.964 1.449 1.00 96.69 90 ARG A CA 1
ATOM 763 C C . ARG A 1 90 ? 6.376 -2.723 2.319 1.00 96.69 90 ARG A C 1
ATOM 765 O O . ARG A 1 90 ? 6.951 -2.584 3.397 1.00 96.69 90 ARG A O 1
ATOM 772 N N . CYS A 1 91 ? 5.533 -1.799 1.866 1.00 95.31 91 CYS A N 1
ATOM 773 C CA . CYS A 1 91 ? 5.227 -0.552 2.568 1.00 95.31 91 CYS A CA 1
ATOM 774 C C . CYS A 1 91 ? 4.112 -0.733 3.614 1.00 95.31 91 CYS A C 1
ATOM 776 O O . CYS A 1 91 ? 3.225 -1.573 3.462 1.00 95.31 91 CYS A O 1
ATOM 778 N N . ARG A 1 92 ? 4.109 0.079 4.674 1.00 94.31 92 ARG A N 1
ATOM 779 C CA . ARG A 1 92 ? 2.958 0.242 5.583 1.00 94.31 92 ARG A CA 1
ATOM 780 C C . ARG A 1 92 ? 2.463 1.680 5.499 1.00 94.31 92 ARG A C 1
ATOM 782 O O . ARG A 1 92 ? 2.755 2.494 6.373 1.00 94.31 92 ARG A O 1
ATOM 789 N N . TRP A 1 93 ? 1.792 2.002 4.397 1.00 93.19 93 TRP A N 1
ATOM 790 C CA . TRP A 1 93 ? 1.491 3.376 3.998 1.00 93.19 93 TRP A CA 1
ATOM 791 C C . TRP A 1 93 ? 0.669 4.132 5.038 1.00 93.19 93 TRP A C 1
ATOM 793 O O . TRP A 1 93 ? 1.088 5.185 5.518 1.00 93.19 93 TRP A O 1
ATOM 803 N N . ILE A 1 94 ? -0.453 3.555 5.465 1.00 93.38 94 ILE A N 1
ATOM 804 C CA . ILE A 1 94 ? -1.349 4.179 6.435 1.00 93.38 94 ILE A CA 1
ATOM 805 C C . ILE A 1 94 ? -0.669 4.306 7.794 1.00 93.38 94 ILE A C 1
ATOM 807 O O . ILE A 1 94 ? -0.879 5.287 8.491 1.00 93.38 94 ILE A O 1
ATOM 811 N N . ARG A 1 95 ? 0.165 3.339 8.187 1.00 87.00 95 ARG A N 1
ATOM 812 C CA . ARG A 1 95 ? 0.883 3.407 9.468 1.00 87.00 95 ARG A CA 1
ATOM 813 C C . ARG A 1 95 ? 1.967 4.489 9.466 1.00 87.00 95 ARG A C 1
ATOM 815 O O . ARG A 1 95 ? 2.131 5.176 10.471 1.00 87.00 95 ARG A O 1
ATOM 822 N N . ASN A 1 96 ? 2.740 4.577 8.387 1.00 85.62 96 ASN A N 1
ATOM 823 C CA . ASN A 1 96 ? 4.006 5.310 8.381 1.00 85.62 96 ASN A CA 1
ATOM 824 C C . ASN A 1 96 ? 3.873 6.720 7.804 1.00 85.62 96 ASN A C 1
ATOM 826 O O . ASN A 1 96 ? 4.548 7.630 8.275 1.00 85.62 96 ASN A O 1
ATOM 830 N N . ALA A 1 97 ? 3.013 6.903 6.802 1.00 77.81 97 ALA A N 1
ATOM 831 C CA . ALA A 1 97 ? 2.862 8.164 6.080 1.00 77.81 97 ALA A CA 1
ATOM 832 C C . ALA A 1 97 ? 1.538 8.880 6.384 1.00 77.81 97 ALA A C 1
ATOM 834 O O . ALA A 1 97 ? 1.389 10.059 6.068 1.00 77.81 97 ALA A O 1
ATOM 835 N N . ARG A 1 98 ? 0.567 8.199 7.010 1.00 79.19 98 ARG A N 1
ATOM 836 C CA . ARG A 1 98 ? -0.747 8.771 7.328 1.00 79.19 98 ARG A CA 1
ATOM 837 C C . ARG A 1 98 ? -0.973 8.806 8.839 1.00 79.19 98 ARG A C 1
ATOM 839 O O . ARG A 1 98 ? -0.654 7.877 9.570 1.00 79.19 98 ARG A O 1
ATOM 846 N N . ARG A 1 99 ? -1.507 9.925 9.327 1.00 77.81 99 ARG A N 1
ATOM 847 C CA . ARG A 1 99 ? -1.909 10.114 10.731 1.00 77.81 99 ARG A CA 1
ATOM 848 C C . ARG A 1 99 ? -3.360 10.580 10.790 1.00 77.81 99 ARG A C 1
ATOM 850 O O . ARG A 1 99 ? -3.662 11.641 11.327 1.00 77.81 99 ARG A O 1
ATOM 857 N N . ALA A 1 100 ? -4.235 9.799 10.169 1.00 90.56 100 ALA A N 1
ATOM 858 C CA . ALA A 1 100 ? -5.657 10.079 10.030 1.00 90.56 100 ALA A CA 1
ATOM 859 C C . ALA A 1 100 ? -6.499 8.981 10.711 1.00 90.56 100 ALA A C 1
ATOM 861 O O . ALA A 1 100 ? -6.031 8.304 11.637 1.00 90.56 100 ALA A O 1
ATOM 862 N N . TRP A 1 101 ? -7.778 8.864 10.364 1.00 95.06 101 TRP A N 1
ATOM 863 C CA . TRP A 1 101 ? -8.729 8.054 11.119 1.00 95.06 101 TRP A CA 1
ATOM 864 C C . TRP A 1 101 ? -8.405 6.569 11.037 1.00 95.06 101 TRP A C 1
ATOM 866 O O . TRP A 1 101 ? -8.432 5.893 12.066 1.00 95.06 101 TRP A O 1
ATOM 876 N N . LEU A 1 102 ? -8.015 6.067 9.864 1.00 95.94 102 LEU A N 1
ATOM 877 C CA . LEU A 1 102 ? -7.645 4.662 9.700 1.00 95.94 102 LEU A CA 1
ATOM 878 C C . LEU A 1 102 ? -6.427 4.273 10.548 1.00 95.94 102 LEU A C 1
ATOM 880 O O . LEU A 1 102 ? -6.453 3.244 11.226 1.00 95.94 102 LEU A O 1
ATOM 884 N N . SER A 1 103 ? -5.380 5.104 10.577 1.00 94.00 103 SER A N 1
ATOM 885 C CA . SER A 1 103 ? -4.201 4.847 11.417 1.00 94.00 103 SER A CA 1
ATOM 886 C C . SER A 1 103 ? -4.541 4.902 12.911 1.00 94.00 103 SER A C 1
ATOM 888 O O . SER A 1 103 ? -4.064 4.075 13.689 1.00 94.00 103 SER A O 1
ATOM 890 N N . MET A 1 104 ? -5.405 5.842 13.320 1.00 93.88 104 MET A N 1
ATOM 891 C CA . MET A 1 104 ? -5.856 5.966 14.711 1.00 93.88 104 MET A CA 1
ATOM 892 C C . MET A 1 104 ? -6.735 4.788 15.147 1.00 93.88 104 MET A C 1
ATOM 894 O O . MET A 1 104 ? -6.603 4.310 16.275 1.00 93.88 104 MET A O 1
ATOM 898 N N . LEU A 1 105 ? -7.603 4.296 14.261 1.00 95.44 105 LEU A N 1
ATOM 899 C CA . LEU A 1 105 ? -8.410 3.102 14.496 1.00 95.44 105 LEU A CA 1
ATOM 900 C C . LEU A 1 105 ? -7.527 1.862 14.613 1.00 95.44 105 LEU A C 1
ATOM 902 O O . LEU A 1 105 ? -7.679 1.102 15.563 1.00 95.44 105 LEU A O 1
ATOM 906 N N . MET A 1 106 ? -6.548 1.681 13.726 1.00 94.56 106 MET A N 1
ATOM 907 C CA . MET A 1 106 ? -5.620 0.545 13.797 1.00 94.56 106 MET A CA 1
ATOM 908 C C . MET A 1 106 ? -4.760 0.506 15.056 1.00 94.56 106 MET A C 1
ATOM 910 O O . MET A 1 106 ? -4.328 -0.575 15.456 1.00 94.56 106 MET A O 1
ATOM 914 N N . ALA A 1 107 ? -4.550 1.647 15.715 1.00 92.12 107 ALA A N 1
ATOM 915 C CA . ALA A 1 107 ? -3.910 1.693 17.025 1.00 92.12 107 ALA A CA 1
ATOM 916 C C . ALA A 1 107 ? -4.801 1.136 18.158 1.00 92.12 107 ALA A C 1
ATOM 918 O O . ALA A 1 107 ? -4.296 0.857 19.246 1.00 92.12 107 ALA A O 1
ATOM 919 N N . LYS A 1 108 ? -6.113 0.953 17.936 1.00 92.38 108 LYS A N 1
ATOM 920 C CA . LYS A 1 108 ? -7.033 0.334 18.903 1.00 92.38 108 LYS A CA 1
ATOM 921 C C . LYS A 1 108 ? -6.937 -1.196 18.802 1.00 92.38 108 LYS A C 1
ATOM 923 O O . LYS A 1 108 ? -7.280 -1.750 17.752 1.00 92.38 108 LYS A O 1
ATOM 928 N N . PRO A 1 109 ? -6.567 -1.923 19.878 1.00 93.44 109 PRO A N 1
ATOM 929 C CA . PRO A 1 109 ? -6.373 -3.376 19.824 1.00 93.44 109 PRO A CA 1
ATOM 930 C C . PRO A 1 109 ? -7.580 -4.143 19.282 1.00 93.44 109 PRO A C 1
ATOM 932 O O . PRO A 1 109 ? -7.435 -5.099 18.525 1.00 93.44 109 PRO A O 1
ATOM 935 N N . GLY A 1 110 ? -8.792 -3.709 19.627 1.00 94.06 110 GLY A N 1
ATOM 936 C CA . GLY A 1 110 ? -9.990 -4.394 19.163 1.00 94.06 110 GLY A CA 1
ATOM 937 C C . GLY A 1 110 ? -10.424 -4.058 17.735 1.00 94.06 110 GLY A C 1
ATOM 938 O O . GLY A 1 110 ? -11.115 -4.871 17.125 1.00 94.06 110 GLY A O 1
ATOM 939 N N . PHE A 1 111 ? -10.016 -2.912 17.183 1.00 96.50 111 PHE A N 1
ATOM 940 C CA . PHE A 1 111 ? -10.172 -2.663 15.749 1.00 96.50 111 PHE A CA 1
ATOM 941 C C . PHE A 1 111 ? -9.159 -3.495 14.969 1.00 96.50 111 PHE A C 1
ATOM 943 O O . PHE A 1 111 ? -9.537 -4.169 14.016 1.00 96.50 111 PHE A O 1
ATOM 950 N N . LYS A 1 112 ? -7.901 -3.541 15.437 1.00 95.06 112 LYS A N 1
ATOM 951 C CA . LYS A 1 112 ? -6.869 -4.406 14.858 1.00 95.06 112 LYS A CA 1
ATOM 952 C C . LYS A 1 112 ? -7.339 -5.861 14.788 1.00 95.06 112 LYS A C 1
ATOM 954 O O . LYS A 1 112 ? -7.277 -6.452 13.720 1.00 95.06 112 LYS A O 1
ATOM 959 N N . ALA A 1 113 ? -7.882 -6.406 15.877 1.00 95.06 113 ALA A N 1
ATOM 960 C CA . ALA A 1 113 ? -8.423 -7.767 15.884 1.00 95.06 113 ALA A CA 1
ATOM 961 C C . ALA A 1 113 ? -9.551 -7.968 14.850 1.00 95.06 113 ALA A C 1
ATOM 963 O O . ALA A 1 113 ? -9.630 -9.017 14.218 1.00 95.06 113 ALA A O 1
ATOM 964 N N . THR A 1 114 ? -10.395 -6.950 14.641 1.00 97.12 114 THR A N 1
ATOM 965 C CA . THR A 1 114 ? -11.449 -6.982 13.613 1.00 97.12 114 THR A CA 1
ATOM 966 C C . THR A 1 114 ? -10.855 -6.987 12.203 1.00 97.12 114 THR A C 1
ATOM 968 O O . THR A 1 114 ? -11.296 -7.764 11.359 1.00 97.12 114 THR A O 1
ATOM 971 N N . ALA A 1 115 ? -9.846 -6.150 11.945 1.00 96.69 115 ALA A N 1
ATOM 972 C CA . ALA A 1 115 ? -9.153 -6.095 10.662 1.00 96.69 115 ALA A CA 1
ATOM 973 C C . ALA A 1 115 ? -8.376 -7.386 10.368 1.00 96.69 115 ALA A C 1
ATOM 975 O O . ALA A 1 115 ? -8.463 -7.900 9.258 1.00 96.69 115 ALA A O 1
ATOM 976 N N . ASP A 1 116 ? -7.680 -7.951 11.358 1.00 94.50 116 ASP A N 1
ATOM 977 C CA . ASP A 1 116 ? -6.951 -9.215 11.212 1.00 94.50 116 ASP A CA 1
ATOM 978 C C . ASP A 1 116 ? -7.910 -10.367 10.854 1.00 94.50 116 ASP A C 1
ATOM 980 O O . ASP A 1 116 ? -7.657 -11.114 9.907 1.00 94.50 116 ASP A O 1
ATOM 984 N N . ALA A 1 117 ? -9.038 -10.483 11.567 1.00 95.94 117 ALA A N 1
ATOM 985 C CA . ALA A 1 117 ? -10.054 -11.495 11.280 1.00 95.94 117 ALA A CA 1
ATOM 986 C C . ALA A 1 117 ? -10.657 -11.301 9.881 1.00 95.94 117 ALA A C 1
ATOM 988 O O . ALA A 1 117 ? -10.716 -12.236 9.089 1.00 95.94 117 ALA A O 1
ATOM 989 N N . LEU A 1 118 ? -11.034 -10.069 9.524 1.00 97.44 118 LEU A N 1
ATOM 990 C CA . LEU A 1 118 ? -11.587 -9.772 8.203 1.00 97.44 118 LEU A CA 1
ATOM 991 C C . LEU A 1 118 ? -10.580 -10.042 7.071 1.00 97.44 118 LEU A C 1
ATOM 993 O O . LEU A 1 118 ? -10.977 -10.493 5.991 1.00 97.44 118 LEU A O 1
ATOM 997 N N . TYR A 1 119 ? -9.290 -9.797 7.317 1.00 95.75 119 TYR A N 1
ATOM 998 C CA . TYR A 1 119 ? -8.226 -10.107 6.371 1.00 95.75 119 TYR A CA 1
ATOM 999 C C . TYR A 1 119 ? -8.166 -11.610 6.091 1.00 95.75 119 TYR A C 1
ATOM 1001 O O . TYR A 1 119 ? -8.233 -12.026 4.935 1.00 95.75 119 TYR A O 1
ATOM 1009 N N . LEU A 1 120 ? -8.074 -12.425 7.144 1.00 94.00 120 LEU A N 1
ATOM 1010 C CA . LEU A 1 120 ? -7.911 -13.874 7.031 1.00 94.00 120 LEU A CA 1
ATOM 1011 C C . LEU A 1 120 ? -9.175 -14.573 6.523 1.00 94.00 120 LEU A C 1
ATOM 1013 O O . LEU A 1 120 ? -9.083 -15.432 5.647 1.00 94.00 120 LEU A O 1
ATOM 1017 N N . ASP A 1 121 ? -10.339 -14.184 7.038 1.00 96.56 121 ASP A N 1
ATOM 1018 C CA . ASP A 1 121 ? -11.590 -14.910 6.817 1.00 96.56 121 ASP A CA 1
ATOM 1019 C C . ASP A 1 121 ? -12.303 -14.492 5.527 1.00 96.56 121 ASP A C 1
ATOM 1021 O O . ASP A 1 121 ? -13.165 -15.216 5.032 1.00 96.56 121 ASP A O 1
ATOM 1025 N N . SER A 1 122 ? -12.017 -13.301 4.988 1.00 96.62 122 SER A N 1
ATOM 1026 C CA . SER A 1 122 ? -12.747 -12.763 3.829 1.00 96.62 122 SER A CA 1
ATOM 1027 C C . SER A 1 122 ? -11.836 -12.201 2.745 1.00 96.62 122 SER A C 1
ATOM 1029 O O . SER A 1 122 ? -11.929 -12.631 1.596 1.00 96.62 122 SER A O 1
ATOM 1031 N N . PHE A 1 123 ? -10.955 -11.256 3.079 1.00 97.25 123 PHE A N 1
ATOM 1032 C CA . PHE A 1 123 ? -10.163 -10.556 2.064 1.00 97.25 123 PHE A CA 1
ATOM 1033 C C . PHE A 1 123 ? -9.178 -11.486 1.356 1.00 97.25 123 PHE A C 1
ATOM 1035 O O . PHE A 1 123 ? -9.153 -11.544 0.130 1.00 97.25 123 PHE A O 1
ATOM 1042 N N . ARG A 1 124 ? -8.387 -12.249 2.114 1.00 96.06 124 ARG A N 1
ATOM 1043 C CA . ARG A 1 124 ? -7.357 -13.125 1.556 1.00 96.06 124 ARG A CA 1
ATOM 1044 C C . ARG A 1 124 ? -7.942 -14.245 0.683 1.00 96.06 124 ARG A C 1
ATOM 1046 O O . ARG A 1 124 ? -7.432 -14.424 -0.420 1.00 96.06 124 ARG A O 1
ATOM 1053 N N . PRO A 1 125 ? -9.013 -14.964 1.075 1.00 97.19 125 PRO A N 1
ATOM 1054 C CA . PRO A 1 125 ? -9.689 -15.894 0.170 1.00 97.19 125 PRO A CA 1
ATOM 1055 C C . PRO A 1 125 ? -10.151 -15.236 -1.139 1.00 97.19 125 PRO A C 1
ATOM 1057 O O . PRO A 1 125 ? -9.896 -15.785 -2.212 1.00 97.19 125 PRO A O 1
ATOM 1060 N N . ALA A 1 126 ? -10.755 -14.043 -1.068 1.00 97.81 126 ALA A N 1
ATOM 1061 C CA . ALA A 1 126 ? -11.193 -13.303 -2.252 1.00 97.81 126 ALA A CA 1
ATOM 1062 C C . ALA A 1 126 ? -10.013 -12.874 -3.142 1.00 97.81 126 ALA A C 1
ATOM 1064 O O . ALA A 1 126 ? -10.079 -13.010 -4.361 1.00 97.81 126 ALA A O 1
ATOM 1065 N N . LEU A 1 127 ? -8.904 -12.427 -2.546 1.00 97.81 127 LEU A N 1
ATOM 1066 C CA . LEU A 1 127 ? -7.664 -12.110 -3.254 1.00 97.81 127 LEU A CA 1
ATOM 1067 C C . LEU A 1 127 ? -7.097 -13.340 -3.977 1.00 97.81 127 LEU A C 1
ATOM 1069 O O . LEU A 1 127 ? -6.715 -13.257 -5.142 1.00 97.81 127 LEU A O 1
ATOM 1073 N N . LEU A 1 128 ? -7.041 -14.495 -3.310 1.00 96.88 128 LEU A N 1
ATOM 1074 C CA . LEU A 1 128 ? -6.525 -15.723 -3.916 1.00 96.88 128 LEU A CA 1
ATOM 1075 C C . LEU A 1 128 ? -7.402 -16.192 -5.081 1.00 96.88 128 LEU A C 1
ATOM 1077 O O . LEU A 1 128 ? -6.868 -16.628 -6.103 1.00 96.88 128 LEU A O 1
ATOM 1081 N N . GLN A 1 129 ? -8.725 -16.060 -4.959 1.00 97.88 129 GLN A N 1
ATOM 1082 C CA . GLN A 1 129 ? -9.654 -16.310 -6.060 1.00 97.88 129 GLN A CA 1
ATOM 1083 C C . GLN A 1 129 ? -9.423 -15.327 -7.215 1.00 97.88 129 GLN A C 1
ATOM 1085 O O . GLN A 1 129 ? -9.255 -15.765 -8.355 1.00 97.88 129 GLN A O 1
ATOM 1090 N N . LEU A 1 130 ? -9.308 -14.027 -6.921 1.00 97.69 130 LEU A N 1
ATOM 1091 C CA . LEU A 1 130 ? -9.014 -12.990 -7.910 1.00 97.69 130 LEU A CA 1
ATOM 1092 C C . LEU A 1 130 ? -7.742 -13.319 -8.702 1.00 97.69 130 LEU A C 1
ATOM 1094 O O . LEU A 1 130 ? -7.756 -13.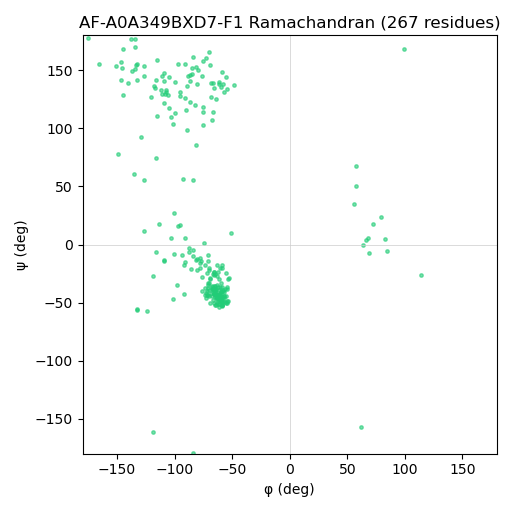348 -9.929 1.00 97.69 130 LEU A O 1
ATOM 1098 N N . LEU A 1 131 ? -6.647 -13.638 -8.011 1.00 97.12 131 LEU A N 1
ATOM 1099 C CA . LEU A 1 131 ? -5.345 -13.924 -8.625 1.00 97.12 131 LEU A CA 1
ATOM 1100 C C . LEU A 1 131 ? -5.293 -15.244 -9.403 1.00 97.12 131 LEU A C 1
ATOM 1102 O O . LEU A 1 131 ? -4.374 -15.455 -10.210 1.00 97.12 131 LEU A O 1
ATOM 1106 N N . LYS A 1 132 ? -6.196 -16.177 -9.104 1.00 96.75 132 LYS A N 1
ATOM 1107 C CA . LYS A 1 132 ? -6.255 -17.491 -9.744 1.00 96.75 132 LYS A CA 1
ATOM 1108 C C . LYS A 1 132 ? -7.178 -17.484 -10.959 1.00 96.75 132 LYS A C 1
ATOM 1110 O O . LYS A 1 132 ? -6.810 -18.074 -11.969 1.00 96.75 132 LYS A O 1
ATOM 1115 N N . GLU A 1 133 ? -8.338 -16.844 -10.849 1.00 96.50 133 GLU A N 1
ATOM 1116 C CA . GLU A 1 133 ? -9.448 -17.012 -11.791 1.00 96.50 133 GLU A CA 1
ATOM 1117 C C . GLU A 1 133 ? -9.889 -15.681 -12.403 1.00 96.50 133 GLU A C 1
ATOM 1119 O O . GLU A 1 133 ? -9.847 -15.535 -13.625 1.00 96.50 133 GLU A O 1
ATOM 1124 N N . ASP A 1 134 ? -10.275 -14.695 -11.588 1.00 97.62 134 ASP A N 1
ATOM 1125 C CA . ASP A 1 134 ? -10.915 -13.486 -12.120 1.00 97.62 134 ASP A CA 1
ATOM 1126 C C . ASP A 1 134 ? -9.962 -12.562 -12.873 1.00 97.62 134 ASP A C 1
ATOM 1128 O O . ASP A 1 134 ? -10.347 -12.045 -13.918 1.00 97.62 134 ASP A O 1
ATOM 1132 N N . LEU A 1 135 ? -8.731 -12.369 -12.393 1.00 96.75 135 LEU A N 1
ATOM 1133 C CA . LEU A 1 135 ? -7.763 -11.480 -13.038 1.00 96.75 135 LEU A CA 1
ATOM 1134 C C . LEU A 1 135 ? -7.382 -11.979 -14.445 1.00 96.75 135 LEU A C 1
ATOM 1136 O O . LEU A 1 135 ? -7.540 -11.199 -15.382 1.00 96.75 135 LEU A O 1
ATOM 1140 N N . PRO A 1 136 ? -6.965 -13.249 -14.652 1.00 95.88 136 PRO A N 1
ATOM 1141 C CA . PRO A 1 136 ? -6.730 -13.764 -16.003 1.00 95.88 136 PRO A CA 1
ATOM 1142 C C . PRO A 1 136 ? -7.970 -13.657 -16.899 1.00 95.88 136 PRO A C 1
ATOM 1144 O O . PRO A 1 136 ? -7.884 -13.177 -18.024 1.00 95.88 136 PRO A O 1
ATOM 1147 N N . ARG A 1 137 ? -9.151 -14.017 -16.377 1.00 97.12 137 ARG A N 1
ATOM 1148 C CA . ARG A 1 137 ? -10.409 -13.957 -17.133 1.00 97.12 137 ARG A CA 1
ATOM 1149 C C . ARG A 1 137 ? -10.754 -12.534 -17.581 1.00 97.12 137 ARG A C 1
ATOM 1151 O O . ARG A 1 137 ? -11.218 -12.341 -18.702 1.00 97.12 137 ARG A O 1
ATOM 1158 N N . GLN A 1 138 ? -10.577 -11.544 -16.707 1.00 96.88 138 GLN A N 1
ATOM 1159 C CA . GLN A 1 138 ? -10.809 -10.136 -17.032 1.00 96.88 138 GLN A CA 1
ATOM 1160 C C . GLN A 1 138 ? -9.772 -9.620 -18.033 1.00 96.88 138 GLN A C 1
ATOM 1162 O O . GLN A 1 138 ? -10.143 -8.941 -18.989 1.00 96.88 138 GLN A O 1
ATOM 1167 N N . ALA A 1 139 ? -8.501 -9.992 -17.862 1.00 96.12 139 ALA A N 1
ATOM 1168 C CA . ALA A 1 139 ? -7.432 -9.629 -18.784 1.00 96.12 139 ALA A CA 1
ATOM 1169 C C . ALA A 1 139 ? -7.698 -10.130 -20.210 1.00 96.12 139 ALA A C 1
ATOM 1171 O O . ALA A 1 139 ? -7.575 -9.353 -21.160 1.00 96.12 139 ALA A O 1
ATOM 1172 N N . ASP A 1 140 ? -8.133 -11.384 -20.351 1.00 95.50 140 ASP A N 1
ATOM 1173 C CA . ASP A 1 140 ? -8.486 -11.981 -21.641 1.00 95.50 140 ASP A CA 1
ATOM 1174 C C . ASP A 1 140 ? -9.702 -11.293 -22.272 1.00 95.50 140 ASP A C 1
ATOM 1176 O O . ASP A 1 140 ? -9.695 -10.968 -23.461 1.00 95.50 140 ASP A O 1
ATOM 1180 N N . ALA A 1 141 ? -10.731 -10.998 -21.470 1.00 96.44 141 ALA A N 1
ATOM 1181 C CA . ALA A 1 141 ? -11.927 -10.300 -21.940 1.00 96.44 141 ALA A CA 1
ATOM 1182 C C . ALA A 1 141 ? -11.634 -8.872 -22.442 1.00 96.44 141 ALA A C 1
ATOM 1184 O O . ALA A 1 141 ? -12.357 -8.362 -23.298 1.00 96.44 141 ALA A O 1
ATOM 1185 N N . MET A 1 142 ? -10.581 -8.226 -21.932 1.00 96.31 142 MET A N 1
ATOM 1186 C CA . MET A 1 142 ? -10.185 -6.865 -22.313 1.00 96.31 142 MET A CA 1
ATOM 1187 C C . MET A 1 142 ? -9.180 -6.810 -23.470 1.00 96.31 142 MET A C 1
ATOM 1189 O O . MET A 1 142 ? -9.033 -5.751 -24.079 1.00 96.31 142 MET A O 1
ATOM 1193 N N . ALA A 1 143 ? -8.520 -7.919 -23.823 1.00 93.56 143 ALA A N 1
ATOM 1194 C CA . ALA A 1 143 ? -7.422 -7.927 -24.795 1.00 93.56 143 ALA A CA 1
ATOM 1195 C C . ALA A 1 143 ? -7.817 -7.352 -26.169 1.00 93.56 143 ALA A C 1
ATOM 1197 O O . ALA A 1 143 ? -7.077 -6.563 -26.756 1.00 93.56 143 ALA A O 1
ATOM 1198 N N . SER A 1 144 ? -9.018 -7.679 -26.662 1.00 93.19 144 SER A N 1
ATOM 1199 C CA . SER A 1 144 ? -9.516 -7.125 -27.932 1.00 93.19 144 SER A CA 1
ATOM 1200 C C . SER A 1 144 ? -9.773 -5.617 -27.848 1.00 93.19 144 SER A C 1
ATOM 1202 O O . SER A 1 144 ? -9.467 -4.887 -28.787 1.00 93.19 144 SER A O 1
ATOM 1204 N N . SER A 1 145 ? -10.287 -5.129 -26.716 1.00 95.44 145 SER A N 1
ATOM 1205 C CA . SER A 1 145 ? -10.491 -3.692 -26.496 1.00 95.44 145 SER A CA 1
ATOM 1206 C C . SER A 1 145 ? -9.165 -2.935 -26.436 1.00 95.44 145 SER A C 1
ATOM 1208 O O . SER A 1 145 ? -9.074 -1.847 -26.994 1.00 95.44 145 SER A O 1
ATOM 1210 N N . VAL A 1 146 ? -8.123 -3.523 -25.835 1.00 93.81 146 VAL A N 1
ATOM 1211 C CA . VAL A 1 146 ? -6.763 -2.954 -25.818 1.00 93.81 146 VAL A CA 1
ATOM 1212 C C . VAL A 1 146 ? -6.204 -2.812 -27.235 1.00 93.81 146 VAL A C 1
ATOM 1214 O O . VAL A 1 146 ? -5.691 -1.751 -27.590 1.00 93.81 146 VAL A O 1
ATOM 1217 N N . ALA A 1 147 ? -6.337 -3.851 -28.066 1.00 92.75 147 ALA A N 1
ATOM 1218 C CA . ALA A 1 147 ? -5.910 -3.793 -29.464 1.00 92.75 147 ALA A CA 1
ATOM 1219 C C . ALA A 1 147 ? -6.664 -2.699 -30.241 1.00 92.75 147 ALA A C 1
ATOM 1221 O O . ALA A 1 147 ? -6.059 -1.899 -30.956 1.00 92.75 147 ALA A O 1
ATOM 1222 N N . MET A 1 148 ? -7.987 -2.621 -30.060 1.00 94.00 148 MET A N 1
ATOM 1223 C CA . MET A 1 148 ? -8.830 -1.641 -30.748 1.00 94.00 148 MET A CA 1
ATOM 1224 C C . MET A 1 148 ? -8.570 -0.198 -30.310 1.00 94.00 148 MET A C 1
ATOM 1226 O O . MET A 1 148 ? -8.604 0.697 -31.155 1.00 94.00 148 MET A O 1
ATOM 1230 N N . ASP A 1 149 ? -8.288 0.045 -29.029 1.00 93.62 149 ASP A N 1
ATOM 1231 C CA . ASP A 1 149 ? -7.892 1.371 -28.545 1.00 93.62 149 ASP A CA 1
ATOM 1232 C C . ASP A 1 149 ? -6.606 1.842 -29.240 1.00 93.62 149 ASP A C 1
ATOM 1234 O O . ASP A 1 149 ? -6.506 2.966 -29.724 1.00 93.62 149 ASP A O 1
ATOM 1238 N N . ARG A 1 150 ? -5.645 0.939 -29.420 1.00 90.06 150 ARG A N 1
ATOM 1239 C CA . ARG A 1 150 ? -4.364 1.262 -30.058 1.00 90.06 150 ARG A CA 1
ATOM 1240 C C . ARG A 1 150 ? -4.509 1.538 -31.546 1.00 90.06 150 ARG A C 1
ATOM 1242 O O . ARG A 1 150 ? -3.913 2.493 -32.035 1.00 90.06 150 ARG A O 1
ATOM 1249 N N . ILE A 1 151 ? -5.363 0.783 -32.237 1.00 90.75 151 ILE A N 1
ATOM 1250 C CA . ILE A 1 151 ? -5.749 1.074 -33.627 1.00 90.75 151 ILE A CA 1
ATOM 1251 C C . ILE A 1 151 ? -6.408 2.453 -33.716 1.00 90.75 151 ILE A C 1
ATOM 1253 O O . ILE A 1 151 ? -6.055 3.252 -34.582 1.00 90.75 151 ILE A O 1
ATOM 1257 N N . ARG A 1 152 ? -7.342 2.758 -32.805 1.00 92.94 152 ARG A N 1
ATOM 1258 C CA . ARG A 1 152 ? -8.033 4.054 -32.761 1.00 92.94 152 ARG A CA 1
ATOM 1259 C C . ARG A 1 152 ? -7.048 5.220 -32.650 1.00 92.94 152 ARG A C 1
ATOM 1261 O O . ARG A 1 152 ? -7.279 6.248 -33.281 1.00 92.94 152 ARG A O 1
ATOM 1268 N N . TRP A 1 153 ? -5.976 5.058 -31.878 1.00 91.06 153 TRP A N 1
ATOM 1269 C CA . TRP A 1 153 ? -4.948 6.082 -31.669 1.00 91.06 153 TRP A CA 1
ATOM 1270 C C . TRP A 1 153 ? -3.729 5.952 -32.598 1.00 91.06 153 TRP A C 1
ATOM 1272 O O . TRP A 1 153 ? -2.705 6.582 -32.349 1.00 91.06 153 TRP A O 1
ATOM 1282 N N . GLY A 1 154 ? -3.843 5.187 -33.692 1.00 85.81 154 GLY A N 1
ATOM 1283 C CA . GLY A 1 154 ? -2.866 5.175 -34.785 1.00 85.81 154 GLY A CA 1
ATOM 1284 C C . GLY A 1 154 ? -1.602 4.348 -34.541 1.00 85.81 154 GLY A C 1
ATOM 1285 O O . GLY A 1 154 ? -0.578 4.631 -35.156 1.00 85.81 154 GLY A O 1
ATOM 1286 N N . ALA A 1 155 ? -1.639 3.348 -33.656 1.00 79.62 155 ALA A N 1
ATOM 1287 C CA . ALA A 1 155 ? -0.500 2.458 -33.436 1.00 79.62 155 ALA A CA 1
ATOM 1288 C C . ALA A 1 155 ? -0.234 1.550 -34.651 1.00 79.62 155 ALA A C 1
ATOM 1290 O O . ALA A 1 155 ? -1.162 0.979 -35.224 1.00 79.62 155 ALA A O 1
ATOM 1291 N N . GLU A 1 156 ? 1.045 1.368 -34.992 1.00 76.75 156 GLU A N 1
ATOM 1292 C CA . GLU A 1 156 ? 1.480 0.512 -36.106 1.00 76.75 156 GLU A CA 1
ATOM 1293 C C . GLU A 1 156 ? 1.413 -0.992 -35.773 1.00 76.75 156 GLU A C 1
ATOM 1295 O O . GLU A 1 156 ? 1.192 -1.804 -36.669 1.00 76.75 156 GLU A O 1
ATOM 1300 N N . ASP A 1 157 ? 1.556 -1.366 -34.493 1.00 87.69 157 ASP A N 1
ATOM 1301 C CA . ASP A 1 157 ? 1.485 -2.755 -34.010 1.00 87.69 157 ASP A CA 1
ATOM 1302 C C . ASP A 1 157 ? 0.505 -2.876 -32.817 1.00 87.69 157 ASP A C 1
ATOM 1304 O O . ASP A 1 157 ? 0.895 -2.668 -31.661 1.00 87.69 157 ASP A O 1
ATOM 1308 N N . PRO A 1 158 ? -0.781 -3.200 -33.054 1.00 86.75 158 PRO A N 1
ATOM 1309 C CA . PRO A 1 158 ? -1.737 -3.445 -31.974 1.00 86.75 158 PRO A CA 1
ATOM 1310 C C . PRO A 1 158 ? -1.410 -4.703 -31.155 1.00 86.75 158 PRO A C 1
ATOM 1312 O O . PRO A 1 158 ? -1.746 -4.754 -29.969 1.00 86.75 158 PRO A O 1
ATOM 1315 N N . ASP A 1 159 ? -0.709 -5.686 -31.728 1.00 90.00 159 ASP A N 1
ATOM 1316 C CA . ASP A 1 159 ? -0.323 -6.903 -31.011 1.00 90.00 159 ASP A CA 1
ATOM 1317 C C . ASP A 1 159 ? 0.762 -6.605 -29.968 1.00 90.00 159 ASP A C 1
ATOM 1319 O O . ASP A 1 159 ? 0.763 -7.208 -28.893 1.00 90.00 159 ASP A O 1
ATOM 1323 N N . ALA A 1 160 ? 1.656 -5.642 -30.225 1.00 90.31 160 ALA A N 1
ATOM 1324 C CA . ALA A 1 160 ? 2.602 -5.149 -29.217 1.00 90.31 160 ALA A CA 1
ATOM 1325 C C . ALA A 1 160 ? 1.891 -4.607 -27.978 1.00 90.31 160 ALA A C 1
ATOM 1327 O O . ALA A 1 160 ? 2.328 -4.855 -26.854 1.00 90.31 160 ALA A O 1
ATOM 1328 N N . ALA A 1 161 ? 0.773 -3.907 -28.159 1.00 89.62 161 ALA A N 1
ATOM 1329 C CA . ALA A 1 161 ? 0.020 -3.386 -27.032 1.00 89.62 161 ALA A CA 1
ATOM 1330 C C . ALA A 1 161 ? -0.695 -4.483 -26.241 1.00 89.62 161 ALA A C 1
ATOM 1332 O O . ALA A 1 161 ? -0.760 -4.396 -25.017 1.00 89.62 161 ALA A O 1
ATOM 1333 N N . VAL A 1 162 ? -1.183 -5.529 -26.913 1.00 92.69 162 VAL A N 1
ATOM 1334 C CA . VAL A 1 162 ? -1.724 -6.709 -26.227 1.00 92.69 162 VAL A CA 1
ATOM 1335 C C . VAL A 1 162 ? -0.622 -7.434 -25.453 1.00 92.69 162 VAL A C 1
ATOM 1337 O O . VAL A 1 162 ? -0.847 -7.807 -24.305 1.00 92.69 162 VAL A O 1
ATOM 1340 N N . ARG A 1 163 ? 0.585 -7.585 -26.020 1.00 94.06 163 ARG A N 1
ATOM 1341 C CA . ARG A 1 163 ? 1.738 -8.159 -25.298 1.00 94.06 163 ARG A CA 1
ATOM 1342 C C . ARG A 1 163 ? 2.071 -7.346 -24.047 1.00 94.06 163 ARG A C 1
ATOM 1344 O O . ARG A 1 163 ? 2.111 -7.918 -22.961 1.00 94.06 163 ARG A O 1
ATOM 1351 N N . LYS A 1 164 ? 2.187 -6.019 -24.174 1.00 92.31 164 LYS A N 1
ATOM 1352 C CA . LYS A 1 164 ? 2.419 -5.128 -23.029 1.00 92.31 164 LYS A CA 1
ATOM 1353 C C . LYS A 1 164 ? 1.301 -5.230 -21.983 1.00 92.31 164 LYS A C 1
ATOM 1355 O O . LYS A 1 164 ? 1.582 -5.301 -20.796 1.00 92.31 164 LYS A O 1
ATOM 1360 N N . TRP A 1 165 ? 0.037 -5.278 -22.401 1.00 93.56 165 TRP A N 1
ATOM 1361 C CA . TRP A 1 165 ? -1.093 -5.472 -21.486 1.00 93.56 165 TRP A CA 1
ATOM 1362 C C . TRP A 1 165 ? -0.957 -6.757 -20.665 1.00 93.56 165 TRP A C 1
ATOM 1364 O O . TRP A 1 165 ? -1.161 -6.742 -19.455 1.00 93.56 165 TRP A O 1
ATOM 1374 N N . GLN A 1 166 ? -0.565 -7.862 -21.301 1.00 95.31 166 GLN A N 1
ATOM 1375 C CA . GLN A 1 166 ? -0.352 -9.129 -20.601 1.00 95.31 166 GLN A CA 1
ATOM 1376 C C . GLN A 1 166 ? 0.851 -9.072 -19.646 1.00 95.31 166 GLN A C 1
ATOM 1378 O O . GLN A 1 166 ? 0.793 -9.642 -18.555 1.00 95.31 166 GLN A O 1
ATOM 1383 N N . GLU A 1 167 ? 1.916 -8.355 -20.013 1.00 95.38 167 GLU A N 1
ATOM 1384 C CA . GLU A 1 167 ? 3.050 -8.074 -19.122 1.00 95.38 167 GLU A CA 1
ATOM 1385 C C . GLU A 1 167 ? 2.616 -7.247 -17.902 1.00 95.38 167 GLU A C 1
ATOM 1387 O O . GLU A 1 167 ? 2.938 -7.615 -16.771 1.00 95.38 167 GLU A O 1
ATOM 1392 N N . ASP A 1 168 ? 1.818 -6.194 -18.103 1.00 93.50 168 ASP A N 1
ATOM 1393 C CA . ASP A 1 168 ? 1.290 -5.342 -17.031 1.00 93.50 168 ASP A CA 1
ATOM 1394 C C . ASP A 1 168 ? 0.378 -6.148 -16.080 1.00 93.50 168 ASP A C 1
ATOM 1396 O O . ASP A 1 168 ? 0.511 -6.066 -14.855 1.00 93.50 168 ASP A O 1
ATOM 1400 N N . VAL A 1 169 ? -0.499 -7.004 -16.621 1.00 95.62 169 VAL A N 1
ATOM 1401 C CA . VAL A 1 169 ? -1.352 -7.920 -15.839 1.00 95.62 169 VAL A CA 1
ATOM 1402 C C . VAL A 1 169 ? -0.508 -8.903 -15.023 1.00 95.62 169 VAL A C 1
ATOM 1404 O O . VAL A 1 169 ? -0.792 -9.145 -13.844 1.00 95.62 169 VAL A O 1
ATOM 1407 N N . ALA A 1 170 ? 0.547 -9.468 -15.618 1.00 96.06 170 ALA A N 1
ATOM 1408 C CA . ALA A 1 170 ? 1.480 -10.339 -14.908 1.00 96.06 170 ALA A CA 1
ATOM 1409 C C . ALA A 1 170 ? 2.226 -9.582 -13.795 1.00 96.06 170 ALA A C 1
ATOM 1411 O O . ALA A 1 170 ? 2.402 -10.127 -12.700 1.00 96.06 170 ALA A O 1
ATOM 1412 N N . GLY A 1 171 ? 2.593 -8.323 -14.046 1.00 94.69 171 GLY A N 1
ATOM 1413 C CA . GLY A 1 171 ? 3.175 -7.402 -13.073 1.00 94.69 171 GLY A CA 1
ATOM 1414 C C . GLY A 1 171 ? 2.259 -7.174 -11.872 1.00 94.69 171 GLY A C 1
ATOM 1415 O O . GLY A 1 171 ? 2.669 -7.444 -10.743 1.00 94.69 171 GLY A O 1
ATOM 1416 N N . ILE A 1 172 ? 0.997 -6.792 -12.099 1.00 94.88 172 ILE A N 1
ATOM 1417 C CA . ILE A 1 172 ? -0.013 -6.612 -11.039 1.00 94.88 172 ILE A CA 1
ATOM 1418 C C . ILE A 1 172 ? -0.191 -7.902 -10.231 1.00 94.88 172 ILE A C 1
ATOM 1420 O O . ILE A 1 172 ? -0.181 -7.884 -8.998 1.00 94.88 172 ILE A O 1
ATOM 1424 N N . ARG A 1 173 ? -0.303 -9.050 -10.912 1.00 96.62 173 ARG A N 1
ATOM 1425 C CA . ARG A 1 173 ? -0.442 -10.354 -10.251 1.00 96.62 173 ARG A CA 1
ATOM 1426 C C . ARG A 1 173 ? 0.755 -10.664 -9.352 1.00 96.62 173 ARG A C 1
ATOM 1428 O O . ARG A 1 173 ? 0.571 -11.144 -8.233 1.00 96.62 173 ARG A O 1
ATOM 1435 N N . SER A 1 174 ? 1.969 -10.424 -9.845 1.00 96.44 174 SER A N 1
ATOM 1436 C CA . SER A 1 174 ? 3.212 -10.611 -9.091 1.00 96.44 174 SER A CA 1
ATOM 1437 C C . SER A 1 174 ? 3.270 -9.671 -7.886 1.00 96.44 174 SER A C 1
ATOM 1439 O O . SER A 1 174 ? 3.549 -10.108 -6.766 1.00 96.44 174 SER A O 1
ATOM 1441 N N . TRP A 1 175 ? 2.907 -8.401 -8.091 1.00 97.44 175 TRP A N 1
ATOM 1442 C CA . TRP A 1 175 ? 2.875 -7.392 -7.042 1.00 97.44 175 TRP A CA 1
ATOM 1443 C C . TRP A 1 175 ? 1.930 -7.796 -5.905 1.00 97.44 175 TRP A C 1
ATOM 1445 O O . TRP A 1 175 ? 2.359 -7.880 -4.753 1.00 97.44 175 TRP A O 1
ATOM 1455 N N . MET A 1 176 ? 0.681 -8.152 -6.227 1.00 97.62 176 MET A N 1
ATOM 1456 C CA . MET A 1 176 ? -0.328 -8.571 -5.248 1.00 97.62 176 MET A CA 1
ATOM 1457 C C . MET A 1 176 ? 0.065 -9.847 -4.492 1.00 97.62 176 MET A C 1
ATOM 1459 O O . MET A 1 176 ? -0.216 -9.965 -3.299 1.00 97.62 176 MET A O 1
ATOM 1463 N N . ARG A 1 177 ? 0.730 -10.805 -5.153 1.00 97.06 177 ARG A N 1
ATOM 1464 C CA . ARG A 1 177 ? 1.228 -12.021 -4.490 1.00 97.06 177 ARG A CA 1
ATOM 1465 C C . ARG A 1 177 ? 2.306 -11.707 -3.465 1.00 97.06 177 ARG A C 1
ATOM 1467 O O . ARG A 1 177 ? 2.158 -12.086 -2.308 1.00 97.06 177 ARG A O 1
ATOM 1474 N N . GLY A 1 178 ? 3.342 -10.971 -3.862 1.00 96.81 178 GLY A N 1
ATOM 1475 C CA . GLY A 1 178 ? 4.387 -10.589 -2.912 1.00 96.81 178 GLY A CA 1
ATOM 1476 C C . GLY A 1 178 ? 3.860 -9.661 -1.812 1.00 96.81 178 GLY A C 1
ATOM 1477 O O . GLY A 1 178 ? 4.373 -9.686 -0.697 1.00 96.81 178 GLY A O 1
ATOM 1478 N N . ARG A 1 179 ? 2.784 -8.903 -2.076 1.00 97.31 179 ARG A N 1
ATOM 1479 C CA . ARG A 1 179 ? 2.074 -8.119 -1.060 1.00 97.31 179 ARG A CA 1
ATOM 1480 C C . ARG A 1 179 ? 1.381 -9.009 -0.022 1.00 97.31 179 ARG A C 1
ATOM 1482 O O . ARG A 1 179 ? 1.567 -8.757 1.164 1.00 97.31 179 ARG A O 1
ATOM 1489 N N . ASP A 1 180 ? 0.638 -10.049 -0.426 1.00 96.12 180 ASP A N 1
ATOM 1490 C CA . ASP A 1 180 ? 0.043 -11.025 0.515 1.00 96.12 180 ASP A CA 1
ATOM 1491 C C . ASP A 1 180 ? 1.116 -11.728 1.347 1.00 96.12 180 ASP A C 1
ATOM 1493 O O . ASP A 1 180 ? 0.983 -11.829 2.566 1.00 96.12 180 ASP A O 1
ATOM 1497 N N . GLU A 1 181 ? 2.196 -12.176 0.702 1.00 95.69 181 GLU A N 1
ATOM 1498 C CA . GLU A 1 181 ? 3.318 -12.836 1.373 1.00 95.69 181 GLU A CA 1
ATOM 1499 C C . GLU A 1 181 ? 3.957 -11.923 2.422 1.00 95.69 181 GLU A C 1
ATOM 1501 O O . GLU A 1 181 ? 4.112 -12.327 3.577 1.00 95.69 181 GLU A O 1
ATOM 1506 N N . PHE A 1 182 ? 4.259 -10.675 2.046 1.00 96.38 182 PHE A N 1
ATOM 1507 C CA . PHE A 1 182 ? 4.786 -9.670 2.962 1.00 96.38 182 PHE A CA 1
ATOM 1508 C C . PHE A 1 182 ? 3.831 -9.411 4.127 1.00 96.38 182 PHE A C 1
ATOM 1510 O O . PHE A 1 182 ? 4.250 -9.476 5.279 1.00 96.38 182 PHE A O 1
ATOM 1517 N N . VAL A 1 183 ? 2.556 -9.125 3.854 1.00 94.44 183 VAL A N 1
ATOM 1518 C CA . VAL A 1 183 ? 1.569 -8.799 4.892 1.00 94.44 183 VAL A CA 1
ATOM 1519 C C . VAL A 1 183 ? 1.424 -9.964 5.871 1.00 94.44 183 VAL A C 1
ATOM 1521 O O . VAL A 1 183 ? 1.523 -9.761 7.084 1.00 94.44 183 VAL A O 1
ATOM 1524 N N . CYS A 1 184 ? 1.252 -11.188 5.366 1.00 92.62 184 CYS A N 1
ATOM 1525 C CA . CYS A 1 184 ? 1.114 -12.383 6.196 1.00 92.62 184 CYS A CA 1
ATOM 1526 C C . CYS A 1 184 ? 2.346 -12.631 7.070 1.00 92.62 184 CYS A C 1
ATOM 1528 O O . CYS A 1 184 ? 2.218 -12.998 8.239 1.00 92.62 184 CYS A O 1
ATOM 1530 N N . ASP A 1 185 ? 3.540 -12.466 6.506 1.00 95.19 185 ASP A N 1
ATOM 1531 C CA . ASP A 1 185 ? 4.772 -12.728 7.233 1.00 95.19 185 ASP A CA 1
ATOM 1532 C C . ASP A 1 185 ? 5.120 -11.609 8.226 1.00 95.19 185 ASP A C 1
ATOM 1534 O O . ASP A 1 185 ? 5.495 -11.891 9.364 1.00 95.19 185 ASP A O 1
ATOM 1538 N N . TYR A 1 186 ? 4.904 -10.348 7.846 1.00 94.75 186 TYR A N 1
ATOM 1539 C CA . TYR A 1 186 ? 5.077 -9.191 8.719 1.00 94.75 186 TYR A CA 1
ATOM 1540 C C . TYR A 1 186 ? 4.188 -9.279 9.956 1.00 94.75 186 TYR A C 1
ATOM 1542 O O . TYR A 1 186 ? 4.662 -9.063 11.063 1.00 94.75 186 TYR A O 1
ATOM 1550 N N . TYR A 1 187 ? 2.905 -9.619 9.807 1.00 89.88 187 TYR A N 1
ATOM 1551 C CA . TYR A 1 187 ? 2.002 -9.704 10.958 1.00 89.88 187 TYR A CA 1
ATOM 1552 C C . TYR A 1 187 ? 2.296 -10.878 11.896 1.00 89.88 187 TYR A C 1
ATOM 1554 O O . TYR A 1 187 ? 1.889 -10.827 13.056 1.00 89.88 187 TYR A O 1
ATOM 1562 N N . ARG A 1 188 ? 3.000 -11.912 11.421 1.00 92.50 188 ARG A N 1
ATOM 1563 C CA . ARG A 1 188 ? 3.431 -13.038 12.257 1.00 92.50 188 ARG A CA 1
ATOM 1564 C C . ARG A 1 188 ? 4.566 -12.645 13.196 1.00 92.50 188 ARG A C 1
ATOM 1566 O O . ARG A 1 188 ? 4.563 -13.062 14.349 1.00 92.50 188 ARG A O 1
ATOM 1573 N N . ASP A 1 189 ? 5.525 -11.877 12.691 1.00 95.19 189 ASP A N 1
ATOM 1574 C CA . ASP A 1 189 ? 6.704 -11.455 13.443 1.00 95.19 189 ASP A CA 1
ATOM 1575 C C . ASP A 1 189 ? 7.186 -10.071 12.967 1.00 95.19 189 ASP A C 1
ATOM 1577 O O . ASP A 1 189 ? 8.149 -9.978 12.196 1.00 95.19 189 ASP A O 1
ATOM 1581 N N . PRO A 1 190 ? 6.520 -8.980 13.397 1.00 93.62 190 PRO A N 1
ATOM 1582 C CA . PRO A 1 190 ? 6.897 -7.626 12.996 1.00 93.62 190 PRO A CA 1
ATOM 1583 C C . PRO A 1 190 ? 8.316 -7.247 13.434 1.00 93.62 190 PRO A C 1
ATOM 1585 O O . PRO A 1 190 ? 8.974 -6.460 12.756 1.00 93.62 190 PRO A O 1
ATOM 1588 N N . ASP A 1 191 ? 8.796 -7.818 14.542 1.00 96.06 191 ASP A N 1
ATOM 1589 C CA . ASP A 1 191 ? 10.106 -7.511 15.116 1.00 96.06 191 ASP A CA 1
ATOM 1590 C C . ASP A 1 191 ? 11.252 -8.106 14.291 1.00 96.06 191 ASP A C 1
ATOM 1592 O O . ASP A 1 191 ? 12.385 -7.636 14.392 1.00 96.06 191 ASP A O 1
ATOM 1596 N N . SER A 1 192 ? 10.984 -9.082 13.423 1.00 97.00 192 SER A N 1
ATOM 1597 C CA . SER A 1 192 ? 11.964 -9.606 12.458 1.00 97.00 192 SER A CA 1
ATOM 1598 C C . SER A 1 192 ? 12.247 -8.690 11.259 1.00 97.00 192 SER A C 1
ATOM 1600 O O . SER A 1 192 ? 13.024 -9.063 10.373 1.00 97.00 192 SER A O 1
ATOM 1602 N N . TYR A 1 193 ? 11.612 -7.518 11.203 1.00 98.00 193 TYR A N 1
ATOM 1603 C CA . TYR A 1 193 ? 11.758 -6.562 10.114 1.00 98.00 193 TYR A CA 1
ATOM 1604 C C . TYR A 1 193 ? 12.500 -5.291 10.542 1.00 98.00 193 TYR A C 1
ATOM 1606 O O . TYR A 1 193 ? 12.333 -4.777 11.648 1.00 98.00 193 TYR A O 1
ATOM 1614 N N . SER A 1 194 ? 13.280 -4.763 9.606 1.00 97.94 194 SER A N 1
ATOM 1615 C CA . SER A 1 194 ? 13.915 -3.451 9.646 1.00 97.94 194 SER A CA 1
ATOM 1616 C C . SER A 1 194 ? 13.108 -2.462 8.814 1.00 97.94 194 SER A C 1
ATOM 1618 O O . SER A 1 194 ? 12.614 -2.803 7.735 1.00 97.94 194 SER A O 1
ATOM 1620 N N . TRP A 1 195 ? 12.975 -1.240 9.316 1.00 97.69 195 TRP A N 1
ATOM 1621 C CA . TRP A 1 195 ? 12.303 -0.138 8.646 1.00 97.69 195 TRP A CA 1
ATOM 1622 C C . TRP A 1 195 ? 13.309 0.649 7.804 1.00 97.69 195 TRP A C 1
ATOM 1624 O O . TRP A 1 195 ? 14.261 1.214 8.333 1.00 97.69 195 TRP A O 1
ATOM 1634 N N . VAL A 1 196 ? 13.119 0.649 6.489 1.00 97.88 196 VAL A N 1
ATOM 1635 C CA . VAL A 1 196 ? 13.996 1.335 5.534 1.00 97.88 196 VAL A CA 1
ATOM 1636 C C . VAL A 1 196 ? 13.243 2.530 4.980 1.00 97.88 196 VAL A C 1
ATOM 1638 O O . VAL A 1 196 ? 12.156 2.362 4.423 1.00 97.88 196 VAL A O 1
ATOM 1641 N N . ILE A 1 197 ? 13.804 3.720 5.146 1.00 97.62 197 ILE A N 1
ATOM 1642 C CA . ILE A 1 197 ? 13.246 4.985 4.673 1.00 97.62 197 ILE A CA 1
ATOM 1643 C C . ILE A 1 197 ? 14.100 5.459 3.501 1.00 97.62 197 ILE A C 1
ATOM 1645 O O . ILE A 1 197 ? 15.319 5.504 3.604 1.00 97.62 197 ILE A O 1
ATOM 1649 N N . PHE A 1 198 ? 13.452 5.803 2.399 1.00 96.62 198 PHE A N 1
ATOM 1650 C CA . PHE A 1 198 ? 14.064 6.378 1.211 1.00 96.62 198 PHE A CA 1
ATOM 1651 C C . PHE A 1 198 ? 13.736 7.867 1.179 1.00 96.62 198 PHE A C 1
ATOM 1653 O O . PHE A 1 198 ? 12.555 8.227 1.105 1.00 96.62 198 PHE A O 1
AT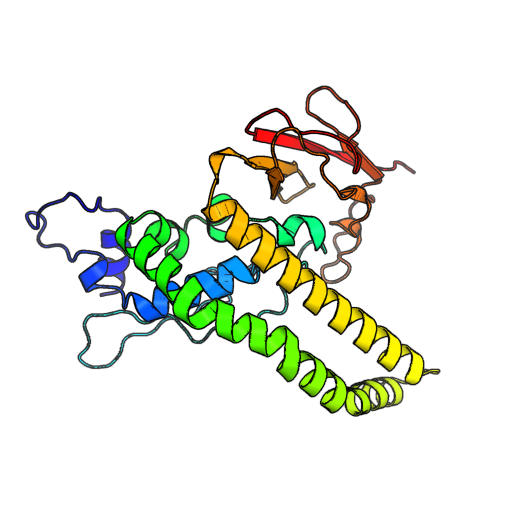OM 1660 N N . GLU A 1 199 ? 14.764 8.709 1.256 1.00 95.12 199 GLU A N 1
ATOM 1661 C CA . GLU A 1 199 ? 14.629 10.163 1.152 1.00 95.12 199 GLU A CA 1
ATOM 1662 C C . GLU A 1 199 ? 14.741 10.602 -0.308 1.00 95.12 199 GLU A C 1
ATOM 1664 O O . GLU A 1 199 ? 15.832 10.704 -0.854 1.00 95.12 199 GLU A O 1
ATOM 1669 N N . TYR A 1 200 ? 13.610 10.827 -0.972 1.00 92.00 200 TYR A N 1
ATOM 1670 C CA . TYR A 1 200 ? 13.596 11.455 -2.296 1.00 92.00 200 TYR A CA 1
ATOM 1671 C C . TYR A 1 200 ? 13.641 12.983 -2.146 1.00 92.00 200 TYR A C 1
ATOM 1673 O O . TYR A 1 200 ? 13.720 13.492 -1.029 1.00 92.00 200 TYR A O 1
ATOM 1681 N N . THR A 1 201 ? 13.623 13.738 -3.251 1.00 88.88 201 THR A N 1
ATOM 1682 C CA . THR A 1 201 ? 13.845 15.195 -3.180 1.00 88.88 201 THR A CA 1
ATOM 1683 C C . THR A 1 201 ? 12.783 15.896 -2.340 1.00 88.88 201 THR A C 1
ATOM 1685 O O . THR A 1 201 ? 13.114 16.634 -1.415 1.00 88.88 201 THR A O 1
ATOM 1688 N N . ASP A 1 202 ? 11.513 15.624 -2.645 1.00 85.81 202 ASP A N 1
ATOM 1689 C CA . ASP A 1 202 ? 10.368 16.282 -2.004 1.00 85.81 202 ASP A CA 1
ATOM 1690 C C . ASP A 1 202 ? 9.491 15.311 -1.196 1.00 85.81 202 ASP A C 1
ATOM 1692 O O . ASP A 1 202 ? 8.561 15.728 -0.501 1.00 85.81 202 ASP A O 1
ATOM 1696 N N . TYR A 1 203 ? 9.778 14.007 -1.267 1.00 88.94 203 TYR A N 1
ATOM 1697 C CA . TYR A 1 203 ? 8.959 12.958 -0.664 1.00 88.94 203 TYR A CA 1
ATOM 1698 C C . TYR A 1 203 ? 9.813 11.905 0.018 1.00 88.94 203 TYR A C 1
ATOM 1700 O O . TYR A 1 203 ? 10.888 11.554 -0.444 1.00 88.94 203 TYR A O 1
ATOM 1708 N N . ASN A 1 204 ? 9.269 11.313 1.076 1.00 92.00 204 ASN A N 1
ATOM 1709 C CA . ASN A 1 204 ? 9.843 10.118 1.671 1.00 92.00 204 ASN A CA 1
ATOM 1710 C C . ASN A 1 204 ? 8.857 8.969 1.517 1.00 92.00 204 ASN A C 1
ATOM 1712 O O . 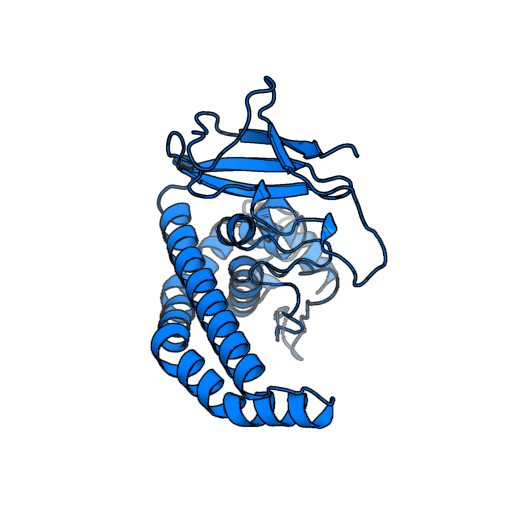ASN A 1 204 ? 7.645 9.125 1.695 1.00 92.00 204 ASN A O 1
ATOM 1716 N N . ILE A 1 205 ? 9.387 7.785 1.252 1.00 94.25 205 ILE A N 1
ATOM 1717 C CA . ILE A 1 205 ? 8.630 6.543 1.342 1.00 94.25 205 ILE A CA 1
ATOM 1718 C C . ILE A 1 205 ? 9.458 5.517 2.085 1.00 94.25 205 ILE A C 1
ATOM 1720 O O . ILE A 1 205 ? 10.680 5.580 2.125 1.00 94.25 205 ILE A O 1
ATOM 1724 N N . SER A 1 206 ? 8.784 4.563 2.707 1.00 96.00 206 SER A N 1
ATOM 1725 C CA . SER A 1 206 ? 9.461 3.512 3.439 1.00 96.00 206 SER A CA 1
ATOM 1726 C C . SER A 1 206 ? 8.924 2.139 3.103 1.00 96.00 206 SER A C 1
ATOM 1728 O O . SER A 1 206 ? 7.762 1.976 2.720 1.00 96.00 206 SER A O 1
ATOM 1730 N N . CYS A 1 207 ? 9.769 1.141 3.307 1.00 97.00 207 CYS A N 1
ATOM 1731 C CA . CYS A 1 207 ? 9.386 -0.255 3.266 1.00 97.00 207 CYS A CA 1
ATOM 1732 C C . CYS A 1 207 ? 9.972 -1.022 4.450 1.00 97.00 207 CYS A C 1
ATOM 1734 O O . CYS A 1 207 ? 10.818 -0.520 5.189 1.00 97.00 207 CYS A O 1
ATOM 1736 N N . TYR A 1 208 ? 9.522 -2.259 4.620 1.00 97.69 208 TYR A N 1
ATOM 1737 C CA . TYR A 1 208 ? 10.063 -3.185 5.602 1.00 97.69 208 TYR A CA 1
ATOM 1738 C C . TYR A 1 208 ? 10.788 -4.330 4.912 1.00 97.69 208 TYR A C 1
ATOM 1740 O O . TYR A 1 208 ? 10.254 -4.963 4.001 1.00 97.69 208 TYR A O 1
ATOM 1748 N N . VAL A 1 209 ? 11.989 -4.638 5.389 1.00 97.19 209 VAL A N 1
ATOM 1749 C CA . VAL A 1 209 ? 12.785 -5.777 4.913 1.00 97.19 209 VAL A CA 1
ATOM 1750 C C . VAL A 1 209 ? 13.202 -6.656 6.080 1.00 97.19 209 VAL A C 1
ATOM 1752 O O . VAL A 1 209 ? 13.273 -6.187 7.212 1.00 97.19 209 VAL A O 1
ATOM 1755 N N . LYS A 1 210 ? 13.446 -7.946 5.838 1.00 97.06 210 LYS A N 1
ATOM 1756 C CA . LYS A 1 210 ? 13.880 -8.859 6.902 1.00 97.06 210 LYS A CA 1
ATOM 1757 C C . LYS A 1 210 ? 15.249 -8.443 7.434 1.00 97.06 210 LYS A C 1
ATOM 1759 O O . LYS A 1 210 ? 16.202 -8.363 6.661 1.00 97.06 210 LYS A O 1
ATOM 1764 N N . THR A 1 211 ? 15.350 -8.242 8.746 1.00 98.00 211 THR A N 1
ATOM 1765 C CA . THR A 1 211 ? 16.606 -7.846 9.392 1.00 98.00 211 THR A CA 1
ATOM 1766 C C . THR A 1 211 ? 17.708 -8.868 9.093 1.00 98.00 211 THR A C 1
ATOM 1768 O O . THR A 1 211 ? 17.497 -10.081 9.190 1.00 98.00 211 THR A O 1
ATOM 1771 N N . GLY A 1 212 ? 18.876 -8.377 8.677 1.00 96.94 212 GLY A N 1
ATOM 1772 C CA . GLY A 1 212 ? 20.058 -9.174 8.331 1.00 96.94 212 GLY A CA 1
ATOM 1773 C C . GLY A 1 212 ? 19.937 -10.037 7.072 1.00 96.94 212 GLY A C 1
ATOM 1774 O O . GLY A 1 212 ? 20.844 -10.815 6.753 1.00 96.94 212 GLY A O 1
ATOM 1775 N N . ARG A 1 213 ? 18.839 -9.922 6.317 1.00 96.75 213 ARG A N 1
ATOM 1776 C CA . ARG A 1 213 ? 18.694 -10.541 4.992 1.00 96.75 213 ARG A CA 1
ATOM 1777 C C . ARG A 1 213 ? 19.029 -9.528 3.892 1.00 96.75 213 ARG A C 1
ATOM 1779 O O . ARG A 1 213 ? 18.920 -8.328 4.133 1.00 96.75 213 ARG A O 1
ATOM 1786 N N . PRO A 1 214 ? 19.448 -10.001 2.703 1.00 96.50 214 PRO A N 1
ATOM 1787 C CA . PRO A 1 214 ? 19.608 -9.131 1.545 1.00 96.50 214 PRO A CA 1
ATOM 1788 C C . PRO A 1 214 ? 18.312 -8.379 1.244 1.00 96.50 214 PRO A C 1
ATOM 1790 O O . PRO A 1 214 ? 17.227 -8.953 1.377 1.00 96.50 214 PRO A O 1
ATOM 1793 N N . LEU A 1 215 ? 18.438 -7.130 0.799 1.00 95.12 215 LEU A N 1
ATOM 1794 C CA . LEU A 1 215 ? 17.319 -6.281 0.399 1.00 95.12 215 LEU A CA 1
ATOM 1795 C C . LEU A 1 215 ? 16.446 -6.956 -0.675 1.00 95.12 215 LEU A C 1
ATOM 1797 O O . LEU A 1 215 ? 15.218 -6.869 -0.644 1.00 95.12 215 LEU A O 1
ATOM 1801 N N . GLY A 1 216 ? 17.080 -7.695 -1.591 1.00 93.94 216 GLY A N 1
ATOM 1802 C CA . GLY A 1 216 ? 16.421 -8.547 -2.584 1.00 93.94 216 GLY A CA 1
ATOM 1803 C C . GLY A 1 216 ? 15.9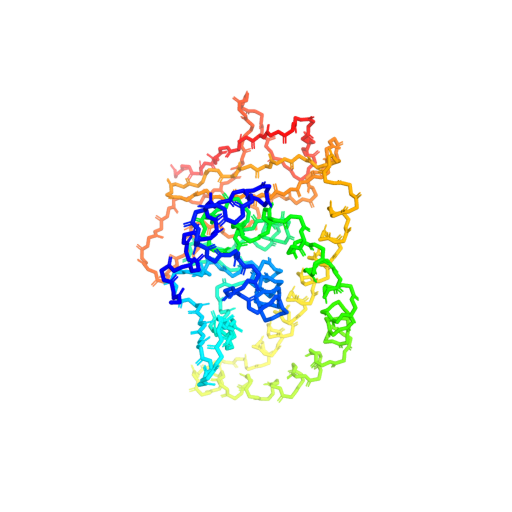72 -7.819 -3.853 1.00 93.94 216 GLY A C 1
ATOM 1804 O O . GLY A 1 216 ? 15.541 -8.474 -4.802 1.00 93.94 216 GLY A O 1
ATOM 1805 N N . PHE A 1 217 ? 16.112 -6.497 -3.898 1.00 94.69 217 PHE A N 1
ATOM 1806 C CA . PHE A 1 217 ? 15.899 -5.641 -5.064 1.00 94.69 217 PHE A CA 1
ATOM 1807 C C . PHE A 1 217 ? 16.895 -4.487 -5.018 1.00 94.69 217 PHE A C 1
ATOM 1809 O O . PHE A 1 217 ? 17.311 -4.107 -3.926 1.00 94.69 217 PHE A O 1
ATOM 1816 N N . ASP A 1 218 ? 17.271 -3.945 -6.172 1.00 95.25 218 ASP A N 1
ATOM 1817 C CA . ASP A 1 218 ? 18.001 -2.684 -6.212 1.00 95.25 218 ASP A CA 1
ATOM 1818 C C . ASP A 1 218 ? 16.989 -1.526 -6.201 1.00 95.25 218 ASP A C 1
ATOM 1820 O O . ASP A 1 218 ? 16.097 -1.497 -7.055 1.00 95.25 218 ASP A O 1
ATOM 1824 N N . PRO A 1 219 ? 17.042 -0.594 -5.237 1.00 92.69 219 PRO A N 1
ATOM 1825 C CA . PRO A 1 219 ? 16.105 0.520 -5.214 1.00 92.69 219 PRO A CA 1
ATOM 1826 C C . PRO A 1 219 ? 16.267 1.479 -6.397 1.00 92.69 219 PRO A C 1
ATOM 1828 O O . PRO A 1 219 ? 15.291 2.154 -6.726 1.00 92.69 219 PRO A O 1
ATOM 1831 N N . ALA A 1 220 ? 17.447 1.535 -7.030 1.00 92.19 22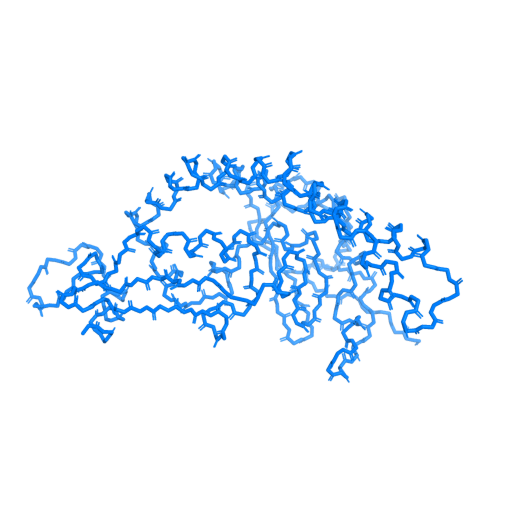0 ALA A N 1
ATOM 1832 C CA . ALA A 1 220 ? 17.706 2.369 -8.205 1.00 92.19 220 ALA A CA 1
ATOM 1833 C C . ALA A 1 220 ? 17.140 1.778 -9.512 1.00 92.19 220 ALA A C 1
ATOM 1835 O O . ALA A 1 220 ? 16.956 2.515 -10.474 1.00 92.19 220 ALA A O 1
ATOM 1836 N N . ASP A 1 221 ? 16.778 0.486 -9.541 1.00 91.81 221 ASP A N 1
ATOM 1837 C CA . ASP A 1 221 ? 16.104 -0.141 -10.696 1.00 91.81 221 ASP A CA 1
ATOM 1838 C C . ASP A 1 221 ? 14.644 0.332 -10.861 1.00 91.81 221 ASP A C 1
ATOM 1840 O O . ASP A 1 221 ? 13.969 -0.004 -11.837 1.00 91.81 221 ASP A O 1
ATOM 1844 N N . GLN A 1 222 ? 14.118 1.075 -9.886 1.00 90.19 222 GLN A N 1
ATOM 1845 C CA . GLN A 1 222 ? 12.769 1.623 -9.934 1.00 90.19 222 GLN A CA 1
ATOM 1846 C C . GLN A 1 222 ? 12.767 2.977 -10.658 1.00 90.19 222 GLN A C 1
ATOM 1848 O O . GLN A 1 222 ? 13.656 3.787 -10.402 1.00 90.19 222 GLN A O 1
ATOM 1853 N N . PRO A 1 223 ? 11.750 3.281 -11.491 1.00 85.56 223 PRO A N 1
ATOM 1854 C CA . PRO A 1 223 ? 11.678 4.546 -12.231 1.00 85.56 223 PRO A CA 1
ATOM 1855 C C . PRO A 1 223 ? 11.820 5.815 -11.371 1.00 85.56 223 PRO A C 1
ATOM 1857 O O . PRO A 1 223 ? 12.327 6.832 -11.849 1.00 85.56 223 PRO A O 1
ATOM 1860 N N . GLY A 1 224 ? 11.408 5.759 -10.098 1.00 85.06 224 GLY A N 1
ATOM 1861 C CA . GLY A 1 224 ? 11.627 6.842 -9.139 1.00 85.06 224 GLY A CA 1
ATOM 1862 C C . GLY A 1 224 ? 10.947 8.154 -9.541 1.00 85.06 224 GLY A C 1
ATOM 1863 O O . GLY A 1 224 ? 9.972 8.166 -10.288 1.00 85.06 224 GLY A O 1
ATOM 1864 N N . GLU A 1 225 ? 11.459 9.270 -9.025 1.00 83.50 225 GLU A N 1
ATOM 1865 C CA . GLU A 1 225 ? 10.887 10.612 -9.233 1.00 83.50 225 GLU A CA 1
ATOM 1866 C C . GLU A 1 225 ? 11.255 11.260 -10.584 1.00 83.50 225 GLU A C 1
ATOM 1868 O O . GLU A 1 225 ? 10.646 12.249 -10.980 1.00 83.50 225 GLU A O 1
ATOM 1873 N N . ALA A 1 226 ? 12.229 10.711 -11.318 1.00 74.50 226 ALA A N 1
ATOM 1874 C CA . ALA A 1 226 ? 12.634 11.227 -12.632 1.00 74.50 226 ALA A CA 1
ATOM 1875 C C . ALA A 1 226 ? 11.657 10.827 -13.755 1.00 74.50 226 ALA A C 1
ATOM 1877 O O . ALA A 1 226 ? 11.620 11.460 -14.809 1.00 74.50 226 ALA A O 1
ATOM 1878 N N . ALA A 1 227 ? 10.856 9.782 -13.531 1.00 66.81 227 ALA A N 1
ATOM 1879 C CA . ALA A 1 227 ? 9.898 9.260 -14.501 1.00 66.81 227 ALA A CA 1
ATOM 1880 C C . ALA A 1 227 ? 8.545 9.998 -14.505 1.00 66.81 227 ALA A C 1
ATOM 1882 O O . ALA A 1 227 ? 7.694 9.708 -15.350 1.00 66.81 227 ALA A O 1
ATOM 1883 N N . ASN A 1 228 ? 8.324 10.954 -13.594 1.00 65.31 228 ASN A N 1
ATOM 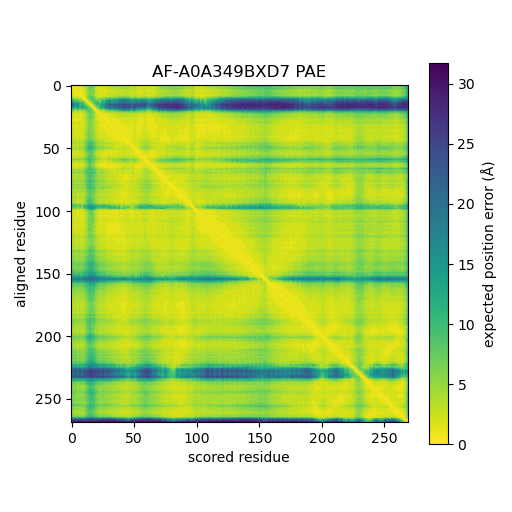1884 C CA . ASN A 1 228 ? 7.045 11.646 -13.490 1.00 65.31 228 ASN A CA 1
ATOM 1885 C C . ASN A 1 228 ? 6.894 12.776 -14.521 1.00 65.31 228 ASN A C 1
ATOM 1887 O O . ASN A 1 228 ? 7.139 13.952 -14.257 1.00 65.31 228 ASN A O 1
ATOM 1891 N N . LEU A 1 229 ? 6.432 12.409 -15.713 1.00 54.56 229 LEU A N 1
ATOM 1892 C CA . LEU A 1 229 ? 6.126 13.355 -16.787 1.00 54.56 229 LEU A CA 1
ATOM 1893 C C . LEU A 1 229 ? 4.750 14.025 -16.635 1.00 54.56 229 LEU A C 1
ATOM 1895 O O . LEU A 1 229 ? 4.475 15.001 -17.330 1.00 54.56 229 LEU A O 1
ATOM 1899 N N . GLU A 1 230 ? 3.883 13.524 -15.750 1.00 58.31 230 GLU A N 1
ATOM 1900 C CA . GLU A 1 230 ? 2.463 13.903 -15.696 1.00 58.31 230 GLU A CA 1
ATOM 1901 C C . GLU A 1 230 ? 2.245 15.324 -15.148 1.00 58.31 230 GLU A C 1
ATOM 1903 O O . GLU A 1 230 ? 1.280 15.990 -15.521 1.00 58.31 230 GLU A O 1
ATOM 1908 N N . TYR A 1 231 ? 3.191 15.842 -14.354 1.00 58.25 231 TYR A N 1
ATOM 1909 C CA . TYR A 1 231 ? 3.105 17.179 -13.744 1.00 58.25 231 TYR A CA 1
ATOM 1910 C C . TYR A 1 231 ? 4.321 18.083 -14.002 1.00 58.25 231 TYR A C 1
ATOM 1912 O O . TYR A 1 231 ? 4.438 19.149 -13.399 1.00 58.25 231 TYR A O 1
ATOM 1920 N N . GLY A 1 232 ? 5.215 17.696 -14.919 1.00 58.53 232 GLY A N 1
ATOM 1921 C CA . GLY A 1 232 ? 6.308 18.555 -15.393 1.00 58.53 232 GLY A CA 1
ATOM 1922 C C . GLY A 1 232 ? 7.456 18.790 -14.404 1.00 58.53 232 GLY A C 1
ATOM 1923 O O . GLY A 1 232 ? 8.230 19.725 -14.601 1.00 58.53 232 GLY A O 1
ATOM 1924 N N . VAL A 1 233 ? 7.585 17.964 -13.359 1.00 61.78 233 VAL A N 1
ATOM 1925 C CA . VAL A 1 233 ? 8.721 18.001 -12.427 1.00 61.78 233 VAL A CA 1
ATOM 1926 C C . VAL A 1 233 ? 9.656 16.843 -12.752 1.00 61.78 233 VAL A C 1
ATOM 1928 O O . VAL A 1 233 ? 9.318 15.688 -12.524 1.00 61.78 233 VAL A O 1
ATOM 1931 N N . THR A 1 234 ? 10.834 17.150 -13.290 1.00 68.38 234 THR A N 1
ATOM 1932 C CA . THR A 1 234 ? 11.866 16.152 -13.593 1.00 68.38 234 THR A CA 1
ATOM 1933 C C . THR A 1 234 ? 13.092 16.412 -12.729 1.00 68.38 234 THR A C 1
ATOM 1935 O O . THR A 1 234 ? 13.790 17.406 -12.937 1.00 68.38 234 THR A O 1
ATOM 1938 N N . TYR A 1 235 ? 13.359 15.527 -11.771 1.00 78.50 235 TYR A N 1
ATOM 1939 C CA . TYR A 1 235 ? 14.637 15.503 -11.057 1.00 78.50 235 TYR A CA 1
ATOM 1940 C C . TYR A 1 235 ? 15.676 14.710 -11.851 1.00 78.50 235 TYR A C 1
ATOM 1942 O O . TYR A 1 235 ? 15.330 13.895 -12.709 1.00 78.50 235 TYR A O 1
ATOM 1950 N N . GLU A 1 236 ? 16.956 14.920 -11.541 1.00 84.12 236 GLU A N 1
ATOM 1951 C CA . GLU A 1 236 ? 18.019 14.062 -1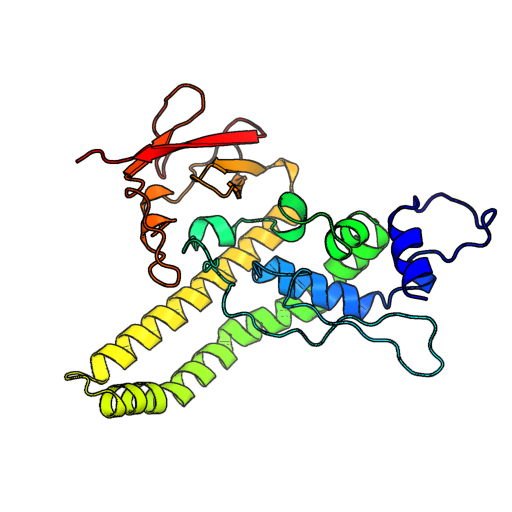2.064 1.00 84.12 236 GLU A CA 1
ATOM 1952 C C . GLU A 1 236 ? 17.770 12.599 -11.664 1.00 84.12 236 GLU A C 1
ATOM 1954 O O . GLU A 1 236 ? 17.403 12.345 -10.508 1.00 84.12 236 GLU A O 1
ATOM 1959 N N . PRO A 1 237 ? 17.989 11.633 -12.577 1.00 85.38 237 PRO A N 1
ATOM 1960 C CA . PRO A 1 237 ? 17.834 10.221 -12.269 1.00 85.38 237 PRO A CA 1
ATOM 1961 C C . PRO A 1 237 ? 18.670 9.802 -11.059 1.00 85.38 237 PRO A C 1
ATOM 1963 O O . PRO A 1 237 ? 19.858 10.121 -10.947 1.00 85.38 237 PRO A O 1
ATOM 1966 N N . ILE A 1 238 ? 18.036 9.048 -10.165 1.00 90.44 238 ILE A N 1
ATOM 1967 C CA . ILE A 1 238 ? 18.719 8.388 -9.058 1.00 90.44 238 ILE A CA 1
ATOM 1968 C C . ILE A 1 238 ? 19.463 7.187 -9.640 1.00 90.44 238 ILE A C 1
ATOM 1970 O O . ILE A 1 238 ? 18.851 6.295 -10.220 1.00 90.44 238 ILE A O 1
ATOM 1974 N N . THR A 1 239 ? 20.785 7.184 -9.510 1.00 92.62 239 THR A N 1
ATOM 1975 C CA . THR A 1 239 ? 21.675 6.132 -10.024 1.00 92.62 239 THR A CA 1
ATOM 1976 C C . THR A 1 239 ? 22.112 5.152 -8.942 1.00 92.62 239 THR A C 1
ATOM 1978 O O . THR A 1 239 ? 22.732 4.136 -9.247 1.00 92.62 239 THR A O 1
ATOM 1981 N N . GLY A 1 240 ? 21.792 5.439 -7.681 1.00 95.44 240 GLY A N 1
ATOM 1982 C CA . GLY A 1 240 ? 22.121 4.592 -6.546 1.00 95.44 240 GLY A CA 1
ATOM 1983 C C . GLY A 1 240 ? 21.521 5.120 -5.251 1.00 95.44 240 GLY A C 1
ATOM 1984 O O . GLY A 1 240 ? 20.890 6.175 -5.218 1.00 95.44 240 GLY A O 1
ATOM 1985 N N . TRP A 1 241 ? 21.738 4.377 -4.176 1.00 97.12 241 TRP A N 1
ATOM 1986 C CA . TRP A 1 241 ? 21.348 4.762 -2.824 1.00 97.12 241 TRP A CA 1
ATOM 1987 C C . TRP A 1 241 ? 22.504 4.499 -1.875 1.00 97.12 241 TRP A C 1
ATOM 1989 O O . TRP A 1 241 ? 23.288 3.581 -2.100 1.00 97.12 241 TRP A O 1
ATOM 1999 N N . GLU A 1 242 ? 22.597 5.274 -0.806 1.00 97.81 242 GLU A N 1
ATOM 2000 C CA . GLU A 1 242 ? 23.652 5.155 0.194 1.00 97.81 242 GLU A CA 1
ATOM 2001 C C . GLU A 1 242 ? 23.067 5.016 1.596 1.00 97.81 242 GLU A C 1
ATOM 2003 O O . GLU A 1 242 ? 22.028 5.586 1.931 1.00 97.81 242 GLU A O 1
ATOM 2008 N N . MET A 1 243 ? 23.754 4.228 2.416 1.00 97.38 243 MET A N 1
ATOM 2009 C CA . MET A 1 243 ? 23.558 4.163 3.861 1.00 97.38 243 MET A CA 1
ATOM 2010 C C . MET A 1 243 ? 24.053 5.465 4.523 1.00 97.38 243 MET A C 1
ATOM 2012 O O . MET A 1 243 ? 24.849 6.188 3.923 1.00 97.38 243 MET A O 1
ATOM 2016 N N . PRO A 1 244 ? 23.707 5.738 5.797 1.00 96.81 244 PRO A N 1
ATOM 2017 C CA . PRO A 1 244 ? 24.176 6.940 6.501 1.00 96.81 244 PRO A CA 1
ATOM 2018 C C . PRO A 1 244 ? 25.703 7.079 6.623 1.00 96.81 244 PRO A C 1
ATOM 2020 O O . PRO A 1 244 ? 26.202 8.171 6.879 1.00 96.81 244 PRO A O 1
ATOM 2023 N N . ASP A 1 245 ? 26.448 5.981 6.480 1.00 95.69 245 ASP A N 1
ATOM 2024 C CA . ASP A 1 245 ? 27.915 5.961 6.486 1.00 95.69 245 ASP A CA 1
ATOM 2025 C C . ASP A 1 245 ? 28.542 6.107 5.083 1.00 95.69 245 ASP A C 1
ATOM 2027 O O . ASP A 1 245 ? 29.761 6.009 4.947 1.00 95.69 245 ASP A O 1
ATOM 2031 N N . GLY A 1 246 ? 27.725 6.346 4.050 1.00 96.00 246 GLY A N 1
ATOM 2032 C CA . GLY A 1 246 ? 28.141 6.456 2.650 1.00 96.00 246 GLY A CA 1
ATOM 2033 C C . GLY A 1 246 ? 28.297 5.113 1.932 1.00 96.00 246 GLY A C 1
ATOM 2034 O O . GLY A 1 246 ? 28.738 5.079 0.786 1.00 96.00 246 GLY A O 1
ATOM 2035 N N . THR A 1 247 ? 27.967 3.985 2.572 1.00 96.56 247 THR A N 1
ATOM 2036 C CA . THR A 1 247 ? 28.053 2.673 1.917 1.00 96.56 247 THR A CA 1
ATOM 2037 C C . THR A 1 247 ? 26.996 2.553 0.813 1.00 96.56 247 THR A C 1
ATOM 2039 O O . THR A 1 247 ? 25.808 2.708 1.114 1.00 96.56 247 THR A O 1
ATOM 2042 N N . PRO A 1 248 ? 27.371 2.193 -0.431 1.00 97.31 248 PRO A N 1
ATOM 2043 C CA . PRO A 1 248 ? 26.405 1.963 -1.499 1.00 97.31 248 PRO A CA 1
ATOM 2044 C C . PRO A 1 248 ? 25.432 0.823 -1.179 1.00 97.31 248 PRO A C 1
ATOM 2046 O O . PRO A 1 248 ? 25.809 -0.249 -0.693 1.00 97.31 248 PRO A O 1
ATOM 2049 N N . VAL A 1 249 ? 24.164 1.046 -1.496 1.00 97.50 249 VAL A N 1
ATOM 2050 C CA . VAL A 1 249 ? 23.078 0.082 -1.362 1.00 97.50 249 VAL A CA 1
ATOM 2051 C C . VAL A 1 249 ? 22.870 -0.618 -2.693 1.00 97.50 249 VAL A C 1
ATOM 2053 O O . VAL A 1 249 ? 22.752 0.011 -3.737 1.00 97.50 249 VAL A O 1
ATOM 2056 N N . THR A 1 250 ? 22.792 -1.939 -2.631 1.00 96.62 250 THR A N 1
ATOM 2057 C CA . THR A 1 250 ? 22.485 -2.820 -3.755 1.00 96.62 250 THR A CA 1
ATOM 2058 C C . THR A 1 250 ? 21.458 -3.850 -3.298 1.00 96.62 250 THR A C 1
ATOM 2060 O O . THR A 1 250 ? 21.132 -3.956 -2.109 1.00 96.62 250 THR A O 1
ATOM 2063 N N . ARG A 1 251 ? 21.008 -4.706 -4.217 1.00 97.19 251 ARG A N 1
ATOM 2064 C CA . ARG A 1 251 ? 20.140 -5.844 -3.879 1.00 97.19 251 ARG A CA 1
ATOM 2065 C C . ARG A 1 251 ? 20.698 -6.789 -2.806 1.00 97.19 251 ARG A C 1
ATOM 2067 O O . ARG A 1 251 ? 19.912 -7.475 -2.147 1.00 97.19 251 ARG A O 1
ATOM 2074 N N . ASP A 1 252 ? 22.021 -6.840 -2.645 1.00 97.56 252 ASP A N 1
ATOM 2075 C CA . ASP A 1 252 ? 22.705 -7.740 -1.711 1.00 97.56 252 ASP A CA 1
ATOM 2076 C C . ASP A 1 252 ? 22.986 -7.095 -0.348 1.00 97.56 252 ASP A C 1
ATOM 2078 O O . ASP A 1 252 ? 23.364 -7.790 0.603 1.00 97.56 252 ASP A O 1
ATOM 2082 N N . THR A 1 253 ? 22.753 -5.785 -0.225 1.00 97.25 253 THR A N 1
ATOM 2083 C CA . THR A 1 253 ? 22.916 -5.043 1.026 1.00 97.25 253 THR A CA 1
ATOM 2084 C C . THR A 1 253 ? 22.002 -5.612 2.107 1.00 97.25 253 THR A C 1
ATOM 2086 O O . THR A 1 253 ? 20.829 -5.912 1.870 1.00 97.25 253 THR A O 1
ATOM 2089 N N . ARG A 1 254 ? 22.551 -5.778 3.313 1.00 97.25 254 ARG A N 1
ATOM 2090 C CA . ARG A 1 254 ? 21.845 -6.302 4.487 1.00 97.25 254 ARG A CA 1
ATOM 2091 C C . ARG A 1 254 ? 21.593 -5.175 5.470 1.00 97.25 254 ARG A C 1
ATOM 2093 O O . ARG A 1 254 ? 22.511 -4.435 5.806 1.00 97.25 254 ARG A O 1
ATOM 2100 N N . ILE A 1 255 ? 20.354 -5.072 5.941 1.00 96.69 255 ILE A N 1
ATOM 2101 C CA . ILE A 1 255 ? 19.969 -4.081 6.945 1.00 96.69 255 ILE A CA 1
ATOM 2102 C C . ILE A 1 255 ? 19.887 -4.771 8.305 1.00 96.69 255 ILE A C 1
ATOM 2104 O O . ILE A 1 255 ? 18.939 -5.504 8.582 1.00 96.69 255 ILE A O 1
ATOM 2108 N N . ASP A 1 256 ? 20.895 -4.550 9.146 1.00 95.25 256 ASP A N 1
ATOM 2109 C CA . ASP A 1 256 ? 20.962 -5.123 10.500 1.00 95.25 256 ASP A CA 1
ATOM 2110 C C . ASP A 1 256 ? 20.350 -4.203 11.570 1.00 95.25 256 ASP A C 1
ATOM 2112 O O . ASP A 1 256 ? 20.000 -4.640 12.667 1.00 95.25 256 ASP A O 1
ATOM 2116 N N . GLN A 1 257 ? 20.182 -2.920 11.246 1.00 94.94 257 GLN A N 1
ATOM 2117 C CA . GLN A 1 257 ? 19.587 -1.920 12.130 1.00 94.94 257 GLN A CA 1
ATOM 2118 C C . GLN A 1 257 ? 18.058 -1.999 12.082 1.00 94.94 257 GLN A C 1
ATOM 2120 O O . GLN A 1 257 ? 17.483 -2.410 11.074 1.00 94.94 257 GLN A O 1
ATOM 2125 N N . LYS A 1 258 ? 17.374 -1.600 13.162 1.00 96.00 258 LYS A N 1
ATOM 2126 C CA . LYS A 1 258 ? 15.898 -1.573 13.191 1.00 96.00 258 LYS A CA 1
ATOM 2127 C C . LYS A 1 258 ? 15.302 -0.501 12.297 1.00 96.00 258 LYS A C 1
ATOM 2129 O O . LYS A 1 258 ? 14.199 -0.688 11.793 1.00 96.00 258 LYS A O 1
ATOM 2134 N N . GLU A 1 259 ? 16.038 0.575 12.094 1.00 97.19 259 GLU A N 1
ATOM 2135 C CA . GLU A 1 259 ? 15.655 1.695 11.257 1.00 97.19 259 GLU A CA 1
ATOM 2136 C C . GLU A 1 259 ? 16.893 2.169 10.506 1.00 97.19 259 GLU A C 1
ATOM 2138 O O . GLU A 1 259 ? 17.986 2.188 11.073 1.00 97.19 259 GLU A O 1
ATOM 2143 N N . VAL A 1 260 ? 16.726 2.507 9.233 1.00 97.56 260 VAL A N 1
ATOM 2144 C CA . VAL A 1 260 ? 17.776 3.111 8.420 1.00 97.56 260 VAL A CA 1
ATOM 2145 C C . VAL A 1 260 ? 17.157 4.080 7.425 1.00 97.56 260 VAL A C 1
ATOM 2147 O O . VAL A 1 260 ? 16.097 3.814 6.854 1.00 97.56 260 VAL A O 1
ATOM 2150 N N . ILE A 1 261 ? 17.847 5.193 7.220 1.00 98.06 261 ILE A N 1
ATOM 2151 C CA . ILE A 1 261 ? 17.526 6.194 6.213 1.00 98.06 261 ILE A CA 1
ATOM 2152 C C . ILE A 1 261 ? 18.542 6.047 5.087 1.00 98.06 261 ILE A C 1
ATOM 2154 O O . ILE A 1 261 ? 19.743 5.997 5.351 1.00 98.06 261 ILE A O 1
ATOM 2158 N N . LEU A 1 262 ? 18.050 5.936 3.858 1.00 97.69 262 LEU A N 1
ATOM 2159 C CA . LEU A 1 262 ? 18.855 5.847 2.652 1.00 97.69 262 LEU A CA 1
ATOM 2160 C C . LEU A 1 262 ? 18.748 7.151 1.875 1.00 97.69 262 LEU A C 1
ATOM 2162 O O . LEU A 1 262 ? 17.641 7.646 1.643 1.00 97.69 262 LEU A O 1
ATOM 2166 N N . THR A 1 263 ? 19.894 7.662 1.438 1.00 96.94 263 THR A N 1
ATOM 2167 C CA . THR A 1 263 ? 19.994 8.892 0.650 1.00 96.94 263 THR A CA 1
ATOM 2168 C C . THR A 1 263 ? 20.284 8.575 -0.817 1.00 96.94 263 THR A C 1
ATOM 2170 O O . THR A 1 263 ? 21.001 7.613 -1.101 1.00 96.94 263 THR A O 1
ATOM 2173 N N . PRO A 1 264 ? 19.740 9.348 -1.767 1.00 94.75 264 PRO A N 1
ATOM 2174 C CA . PRO A 1 264 ? 19.872 9.062 -3.182 1.00 94.75 264 PRO A CA 1
ATOM 2175 C C . PRO A 1 264 ? 21.225 9.549 -3.700 1.00 94.75 264 PRO A C 1
ATOM 2177 O O . PRO A 1 264 ? 21.660 10.663 -3.408 1.00 94.75 264 PRO A O 1
ATOM 2180 N N . VAL A 1 265 ? 21.850 8.736 -4.543 1.00 93.88 265 VAL A N 1
ATOM 2181 C CA . VAL A 1 265 ? 22.983 9.131 -5.382 1.00 93.88 265 VAL A CA 1
ATOM 2182 C C . VAL A 1 265 ? 22.423 9.514 -6.741 1.00 93.88 265 VAL A C 1
ATOM 2184 O O . VAL A 1 265 ? 21.662 8.753 -7.339 1.00 93.88 265 VAL A O 1
ATOM 2187 N N . ARG A 1 266 ? 22.778 10.700 -7.231 1.00 89.25 266 ARG A N 1
ATOM 2188 C CA . ARG A 1 266 ? 22.313 11.208 -8.525 1.00 89.25 266 ARG A CA 1
ATOM 2189 C C . ARG A 1 266 ? 23.447 11.223 -9.525 1.00 89.25 266 ARG A C 1
ATOM 2191 O O . ARG A 1 266 ? 24.587 11.545 -9.188 1.00 89.25 266 ARG A O 1
ATOM 2198 N N . GLY A 1 267 ? 23.125 10.863 -10.761 1.00 77.75 267 GLY A N 1
ATOM 2199 C CA . GLY A 1 267 ? 24.048 11.022 -11.872 1.00 77.75 267 GLY A CA 1
ATOM 2200 C C . GLY A 1 267 ? 24.115 12.489 -12.274 1.00 77.75 267 GLY A C 1
ATOM 2201 O O . GLY A 1 267 ? 23.210 12.964 -12.952 1.00 77.75 267 GLY A O 1
ATOM 2202 N N . GLY A 1 268 ? 25.185 13.182 -11.885 1.00 59.31 268 GLY A N 1
ATOM 2203 C CA . GLY A 1 268 ? 25.537 14.456 -12.505 1.00 59.31 268 GLY A CA 1
ATOM 2204 C C . GLY A 1 268 ? 25.923 14.228 -13.967 1.00 59.31 268 GLY A C 1
ATOM 2205 O O . GLY A 1 268 ? 26.650 13.279 -14.272 1.00 59.31 268 GLY A O 1
ATOM 2206 N N . SER A 1 269 ? 25.410 15.074 -14.861 1.00 39.53 269 SER A N 1
ATOM 2207 C CA . SER A 1 269 ? 25.870 15.174 -16.254 1.00 39.53 269 SER A CA 1
ATOM 2208 C C . SER A 1 269 ? 27.363 15.469 -16.349 1.00 39.53 269 SER A C 1
ATOM 2210 O O . SER A 1 269 ? 27.807 16.358 -15.584 1.00 39.53 269 SER A O 1
#

Secondary structure (DSSP, 8-state):
-HHHHHHHHHS-TT--GGG-PPPGGGTB-HHHHHHHHHHHHHHT-TTTTTSS--EEE-TT-S-EEE------SS-TTEETTEE-HHHHHT--HHHHT--SHHHHHHTSHHHHHHHHHHIIIIIHHHHHHIIIIIHHHHHHHHHHHHHHHHHHTT-S-HHHHHHHHHHHHHHHHHHHHHHHHHHHHHHH-GGGEEEEEEE-SS-EEEEEEETTSB--S-GGGS-BGGG-TTTT--PPPEEEEE-TTSPEE-TT-B--SSEEEEEEEE---

Sequence (269 aa):
LVRDAEASLLESDMRRKSSGRRQWRECFDQRSWAAMYILQEFMVQYDTENYSFFFYKKDGDDLLYAGPVWDFDLSMGRLWWADLPQTTQRCRWIRNARRAWLSMLMAKPGFKATADALYLDSFRPALLQLLKEDLPRQADAMASSVAMDRIRWGAEDPDAAVRKWQEDVAGIRSWMRGRDEFVCDYYRDPDSYSWVIFEYTDYNISCYVKTGRPLGFDPADQPGEAANLEYGVTYEPITGWEMPDGTPVTRDTRIDQKEVILTPVRGGS

Nearest PDB structures (foldseek):
  7mez-assembly1_A  TM=5.031E-01  e=8.004E-01  Homo sapiens
  5g2n-assembly1_A  TM=4.901E-01  e=1.198E+00  Homo sapiens
  5g55-assembly1_A  TM=4.539E-01  e=1.269E+00  Homo sapiens
  3r7q-assembly1_A  TM=4.262E-01  e=1.424E+00  Homo sapiens

Mean predicted aligned error: 5.3 Å

pLDDT: mean 91.18, std 10.04, range [39.53, 98.25]

Solvent-accessible surface area (backbone atoms only — not comparable to full-atom values): 14786 Å² total; per-residue (Å²): 101,72,71,47,32,59,55,20,56,78,50,64,95,82,66,68,72,84,79,77,62,59,52,41,80,64,26,38,36,65,65,37,42,28,51,46,43,50,54,42,41,70,41,38,36,64,51,59,82,76,68,48,58,47,64,48,66,56,87,98,55,68,39,38,35,40,46,70,85,54,81,69,79,36,20,74,20,32,38,96,55,27,42,34,50,78,46,47,39,34,31,54,45,42,73,76,79,38,91,48,70,65,36,45,44,54,70,35,70,71,48,36,54,50,31,54,49,45,38,65,77,46,49,48,58,52,49,55,45,34,69,69,50,50,49,59,55,51,52,62,71,42,39,63,57,51,25,50,53,33,50,73,73,68,49,93,56,34,64,57,52,35,52,50,50,53,51,51,52,51,47,52,51,51,45,54,48,53,25,52,53,41,53,60,51,40,76,74,45,59,83,55,38,13,42,40,35,40,52,52,97,91,51,73,53,50,27,52,44,54,47,65,35,54,62,74,51,47,79,46,80,36,61,33,50,41,64,28,71,91,80,74,52,71,52,74,50,54,71,34,35,21,40,88,87,66,48,76,54,43,31,73,40,58,45,74,50,65,62,48,59,32,44,66,36,62,61,78,132